Protein AF-A0A7V7DTH1-F1 (afdb_monomer_lite)

Sequence (366 aa):
MKKNPETETACLPLIEAEISRCLRLEDTGNFDIFFHLADDPASGEYSLRLPAEFKETALVIEMLLLLKPDRKVRANFLQMDCQQHGFFVPDLQSGPANQIPLIVLEPHWLINVTTLTNFDFCQRNYFLERYLLKRPNQPMMRGTFVHEVFDHIIQSTDDLPGLRRECAASLMDHALDLAFLGVSPSTLYDDAKHHLNGLFKGLKYQGVLDMNRIEEIYPERYIINPHIGLKGRIDLILKHKDGRKQAIELKTSKPWGKDAQPGHTLQVHAYHLLMMEKGEDRLAPPMVIYSGEAAKRISNGGRIPRAFWNHLFREAPFSKFDAIEMMNKRNLIVSADALMNLGFAKNPNKCRGCVGIEKGVHCSFL

Structure (mmCIF, N/CA/C/O backbone):
data_AF-A0A7V7DTH1-F1
#
_entry.id   AF-A0A7V7DTH1-F1
#
loop_
_atom_site.group_PDB
_atom_site.id
_atom_site.type_symbol
_atom_site.label_atom_id
_atom_site.label_alt_id
_atom_site.label_comp_id
_atom_site.label_asym_id
_atom_site.label_entity_id
_atom_site.label_seq_id
_atom_site.pdbx_PDB_ins_code
_atom_site.Cartn_x
_atom_site.Cartn_y
_atom_site.Cartn_z
_atom_site.occupancy
_atom_site.B_iso_or_equiv
_atom_site.auth_seq_id
_atom_site.auth_comp_id
_atom_site.auth_asym_id
_atom_site.auth_atom_id
_atom_site.pdbx_PDB_model_num
ATOM 1 N N . MET A 1 1 ? -12.358 -26.886 49.998 1.00 37.91 1 MET A N 1
ATOM 2 C CA . MET A 1 1 ? -11.603 -25.728 49.472 1.00 37.91 1 MET A CA 1
ATOM 3 C C . MET A 1 1 ? -12.276 -25.267 48.193 1.00 37.91 1 MET A C 1
ATOM 5 O O . MET A 1 1 ? -12.314 -26.028 47.235 1.00 37.91 1 MET A O 1
ATOM 9 N N . LYS A 1 2 ? -12.891 -24.080 48.221 1.00 32.09 2 LYS A N 1
ATOM 10 C CA . LYS A 1 2 ? -13.455 -23.423 47.036 1.00 32.09 2 LYS A CA 1
ATOM 11 C C . LYS A 1 2 ? -12.292 -23.066 46.102 1.00 32.09 2 LYS A C 1
ATOM 13 O O . LYS A 1 2 ? -11.360 -22.408 46.551 1.00 32.09 2 LYS A O 1
ATOM 18 N N . LYS A 1 3 ? -12.320 -23.531 44.852 1.00 33.06 3 LYS A N 1
ATOM 19 C CA . LYS A 1 3 ? -11.440 -23.013 43.796 1.00 33.06 3 LYS A CA 1
ATOM 20 C C . LYS A 1 3 ? -12.017 -21.668 43.349 1.00 33.06 3 LYS A C 1
ATOM 22 O O . LYS A 1 3 ? -13.159 -21.633 42.900 1.00 33.06 3 LYS A O 1
ATOM 27 N N . ASN A 1 4 ? -11.254 -20.591 43.521 1.00 31.09 4 ASN A N 1
ATOM 28 C CA . ASN A 1 4 ? -11.514 -19.316 42.853 1.00 31.09 4 ASN A CA 1
ATOM 29 C C . ASN A 1 4 ? -11.422 -19.526 41.332 1.00 31.09 4 ASN A C 1
ATOM 31 O O . ASN A 1 4 ? -10.453 -20.148 40.890 1.00 31.09 4 ASN A O 1
ATOM 35 N N . PRO A 1 5 ? -12.364 -19.007 40.529 1.00 38.41 5 PRO A N 1
ATOM 36 C CA . PRO A 1 5 ? -12.144 -18.790 39.114 1.00 38.41 5 PRO A CA 1
ATOM 37 C C . PRO A 1 5 ? -11.559 -17.383 38.952 1.00 38.41 5 PRO A C 1
ATOM 39 O O . PRO A 1 5 ? -12.284 -16.418 38.744 1.00 38.41 5 PRO A O 1
ATOM 42 N N . GLU A 1 6 ? -10.243 -17.251 39.091 1.00 36.72 6 GLU A N 1
ATOM 43 C CA . GLU A 1 6 ? -9.537 -16.130 38.466 1.00 36.72 6 GLU A CA 1
ATOM 44 C C . GLU A 1 6 ? -9.334 -16.519 37.002 1.00 36.72 6 GLU A C 1
ATOM 46 O O . GLU A 1 6 ? -8.342 -17.134 36.622 1.00 36.72 6 GLU A O 1
ATOM 51 N N . THR A 1 7 ? -10.347 -16.257 36.181 1.00 38.28 7 THR A N 1
ATOM 52 C CA . THR A 1 7 ? -10.166 -16.195 34.734 1.00 38.28 7 THR A CA 1
ATOM 53 C C . THR A 1 7 ? -9.440 -14.889 34.438 1.00 38.28 7 THR A C 1
ATOM 55 O O . THR A 1 7 ? -10.072 -13.849 34.270 1.00 38.28 7 THR A O 1
ATOM 58 N N . GLU A 1 8 ? -8.107 -14.929 34.434 1.00 39.28 8 GLU A N 1
ATOM 59 C CA . GLU A 1 8 ? -7.307 -13.950 33.699 1.00 39.28 8 GLU A CA 1
ATOM 60 C C . GLU A 1 8 ? -7.793 -13.970 32.249 1.00 39.28 8 GLU A C 1
ATOM 62 O O . GLU A 1 8 ? -7.622 -14.959 31.532 1.00 39.28 8 GLU A O 1
ATOM 67 N N . THR A 1 9 ? -8.464 -12.903 31.825 1.00 43.62 9 THR A N 1
ATOM 68 C CA . THR A 1 9 ? -8.835 -12.702 30.428 1.00 43.62 9 THR A CA 1
ATOM 69 C C . THR A 1 9 ? -7.537 -12.524 29.648 1.00 43.62 9 THR A C 1
ATOM 71 O O . THR A 1 9 ? -6.957 -11.440 29.633 1.00 43.62 9 THR A O 1
ATOM 74 N N . ALA A 1 10 ? -7.020 -13.608 29.067 1.00 49.72 10 ALA A N 1
ATOM 75 C CA . ALA A 1 10 ? -5.851 -13.544 28.204 1.00 49.72 10 ALA A CA 1
ATOM 76 C C . ALA A 1 10 ? -6.159 -12.581 27.052 1.00 49.72 10 ALA A C 1
ATOM 78 O O . ALA A 1 10 ? -7.128 -12.774 26.317 1.00 49.72 10 ALA A O 1
ATOM 79 N N . CYS A 1 11 ? -5.359 -11.525 26.931 1.00 56.53 11 CYS A N 1
ATOM 80 C CA . CYS A 1 11 ? -5.571 -10.504 25.921 1.00 56.53 11 CYS A CA 1
ATOM 81 C C . CYS A 1 11 ? -5.406 -11.112 24.528 1.00 56.53 11 CYS A C 1
ATOM 83 O O . CYS A 1 11 ? -4.325 -11.591 24.176 1.00 56.53 11 CYS A O 1
ATOM 85 N N . LEU A 1 12 ? -6.488 -11.137 23.749 1.00 62.81 12 LEU A N 1
ATOM 86 C CA . LEU A 1 12 ? -6.435 -11.639 22.385 1.00 62.81 12 LEU A CA 1
ATOM 87 C C . LEU A 1 12 ? -5.704 -10.617 21.500 1.00 62.81 12 LEU A C 1
ATOM 89 O O . LEU A 1 12 ? -5.975 -9.420 21.600 1.00 62.81 12 LEU A O 1
ATOM 93 N N . PRO A 1 13 ? -4.818 -11.062 20.590 1.00 80.12 13 PRO A N 1
ATOM 94 C CA . PRO A 1 13 ? -4.127 -10.164 19.660 1.00 80.12 13 PRO A CA 1
ATOM 95 C C . PRO A 1 13 ? -5.088 -9.476 18.677 1.00 80.12 13 PRO A C 1
ATOM 97 O O . PRO A 1 13 ? -4.719 -8.486 18.049 1.00 80.12 13 PRO A O 1
ATOM 100 N N . LEU A 1 14 ? -6.308 -9.997 18.552 1.00 89.94 14 LEU A N 1
ATOM 101 C CA . LEU A 1 14 ? -7.397 -9.478 17.744 1.00 89.94 14 LEU A CA 1
ATOM 102 C C . LEU A 1 14 ? -8.683 -9.529 18.567 1.00 89.94 14 LEU A C 1
ATOM 104 O O . LEU A 1 14 ? -9.016 -10.568 19.134 1.00 89.94 14 LEU A O 1
ATOM 108 N N . ILE A 1 15 ? -9.415 -8.424 18.572 1.00 91.19 15 ILE A N 1
ATOM 109 C CA . ILE A 1 15 ? -10.700 -8.289 19.244 1.00 91.19 15 ILE A CA 1
ATOM 110 C C . ILE A 1 15 ? -11.705 -7.784 18.224 1.00 91.19 15 ILE A C 1
ATOM 112 O O . ILE A 1 15 ? -11.536 -6.700 17.663 1.00 91.19 15 ILE A O 1
ATOM 116 N N . GLU A 1 16 ? -12.754 -8.563 17.999 1.00 94.06 16 GLU A N 1
ATOM 117 C CA . GLU A 1 16 ? -13.869 -8.166 17.148 1.00 94.06 16 GLU A CA 1
ATOM 118 C C . GLU A 1 16 ? -14.963 -7.530 18.004 1.00 94.06 16 GLU A C 1
ATOM 120 O O . GLU A 1 16 ? -15.344 -8.045 19.059 1.00 94.06 16 GLU A O 1
ATOM 125 N N . ALA A 1 17 ? -15.460 -6.380 17.563 1.00 94.75 17 ALA A N 1
ATOM 126 C CA . ALA A 1 17 ? -16.376 -5.573 18.347 1.00 94.75 17 ALA A CA 1
ATOM 127 C C . ALA A 1 17 ? -17.385 -4.816 17.483 1.00 94.75 17 ALA A C 1
ATOM 129 O O . ALA A 1 17 ? -17.186 -4.579 16.290 1.00 94.75 17 ALA A O 1
ATOM 130 N N . GLU A 1 18 ? -18.464 -4.388 18.125 1.00 95.31 18 GLU A N 1
ATOM 131 C CA . GLU A 1 18 ? -19.455 -3.472 17.580 1.00 95.31 18 GLU A CA 1
ATOM 132 C C . GLU A 1 18 ? -19.413 -2.163 18.366 1.00 95.31 18 GLU A C 1
ATOM 134 O O . GLU A 1 18 ? -19.657 -2.143 19.572 1.00 95.31 18 GLU A O 1
ATOM 139 N N . ILE A 1 19 ? -19.085 -1.067 17.684 1.00 95.44 19 ILE A N 1
ATOM 140 C CA . ILE A 1 19 ? -18.992 0.254 18.300 1.00 95.44 19 ILE A CA 1
ATOM 141 C C . ILE A 1 19 ? -20.402 0.814 18.488 1.00 95.44 19 ILE A C 1
ATOM 143 O O . ILE A 1 19 ? -21.155 0.950 17.523 1.00 95.44 19 ILE A O 1
ATOM 147 N N . SER A 1 20 ? -20.734 1.166 19.728 1.00 93.38 20 SER A N 1
ATOM 148 C CA . SER A 1 20 ? -22.028 1.724 20.122 1.00 93.38 20 SER A CA 1
ATOM 149 C C . SER A 1 20 ? -22.010 3.252 20.126 1.00 93.38 20 SER A C 1
ATOM 151 O O . SER A 1 20 ? -22.976 3.886 19.700 1.00 93.38 20 SER A O 1
ATOM 153 N N . ARG A 1 21 ? -20.928 3.868 20.628 1.00 94.12 21 ARG A N 1
ATOM 154 C CA . ARG A 1 21 ? -20.823 5.324 20.827 1.00 94.12 21 ARG A CA 1
ATOM 155 C C . ARG A 1 21 ? -19.393 5.823 20.641 1.00 94.12 21 ARG A C 1
ATOM 157 O O . ARG A 1 21 ? -18.426 5.100 20.857 1.00 94.12 21 ARG A O 1
ATOM 164 N N . CYS A 1 22 ? -19.264 7.096 20.281 1.00 95.38 22 CYS A N 1
ATOM 165 C CA . CYS A 1 22 ? -17.995 7.815 20.212 1.00 95.38 22 CYS A CA 1
ATOM 166 C C . CYS A 1 22 ? -18.208 9.224 20.763 1.00 95.38 22 CYS A C 1
ATOM 168 O O . CYS A 1 22 ? -19.058 9.956 20.259 1.00 95.38 22 CYS A O 1
ATOM 170 N N . LEU A 1 23 ? -17.472 9.582 21.813 1.00 93.94 23 LEU A N 1
ATOM 171 C CA . LEU A 1 23 ? -17.589 10.860 22.508 1.00 93.94 23 LEU A CA 1
ATOM 172 C C . LEU A 1 23 ? -16.299 11.658 22.355 1.00 93.94 23 LEU A C 1
ATOM 174 O O . LEU A 1 23 ? -15.210 11.159 22.634 1.00 93.94 23 LEU A O 1
ATOM 178 N N . ARG A 1 24 ? -16.428 12.917 21.940 1.00 92.38 24 ARG A N 1
ATOM 179 C CA . ARG A 1 24 ? -15.317 13.866 21.890 1.00 92.38 24 ARG A CA 1
ATOM 180 C C . ARG A 1 24 ? -15.123 14.515 23.258 1.00 92.38 24 ARG A C 1
ATOM 182 O O . ARG A 1 24 ? -16.080 15.013 23.841 1.00 92.38 24 ARG A O 1
ATOM 189 N N . LEU A 1 25 ? -13.885 14.553 23.741 1.00 87.69 25 LEU A N 1
ATOM 190 C CA . LEU A 1 25 ? -13.531 15.205 25.001 1.00 87.69 25 LEU A CA 1
ATOM 191 C C . LEU A 1 25 ? -13.172 16.676 24.743 1.00 87.69 25 LEU A C 1
ATOM 193 O O . LEU A 1 25 ? -12.181 16.962 24.064 1.00 87.69 25 LEU A O 1
ATOM 197 N N . GLU A 1 26 ? -13.979 17.596 25.279 1.00 77.81 26 GLU A N 1
ATOM 198 C CA . GLU A 1 26 ? -13.917 19.041 24.989 1.00 77.81 26 GLU A CA 1
ATOM 199 C C . GLU A 1 26 ? -12.539 19.666 25.281 1.00 77.81 26 GLU A C 1
ATOM 201 O O . GLU A 1 26 ? -12.073 20.502 24.508 1.00 77.81 26 GLU A O 1
ATOM 206 N N . ASP A 1 27 ? -11.840 19.187 26.314 1.00 74.00 27 ASP A N 1
ATOM 207 C CA . ASP A 1 27 ? -10.607 19.817 26.813 1.00 74.00 27 ASP A CA 1
ATOM 208 C C . ASP A 1 27 ? -9.312 19.317 26.155 1.00 74.00 27 ASP A C 1
ATOM 210 O O . ASP A 1 27 ? -8.267 19.957 26.258 1.00 74.00 27 ASP A O 1
ATOM 214 N N . THR A 1 28 ? -9.344 18.153 25.500 1.00 73.75 28 THR A N 1
ATOM 215 C CA . THR A 1 28 ? -8.120 17.478 25.016 1.00 73.75 28 THR A CA 1
ATOM 216 C C . THR A 1 28 ? -8.130 17.191 23.522 1.00 73.75 28 THR A C 1
ATOM 218 O O . THR A 1 28 ? -7.082 16.907 22.947 1.00 73.75 28 THR A O 1
ATOM 221 N N . GLY A 1 29 ? -9.299 17.244 22.874 1.00 73.50 29 GLY A N 1
ATOM 222 C CA . GLY A 1 29 ? -9.453 16.802 21.487 1.00 73.50 29 GLY A CA 1
ATOM 223 C C . GLY A 1 29 ? -9.302 15.287 21.298 1.00 73.50 29 GLY A C 1
ATOM 224 O O . GLY A 1 29 ? -9.302 14.829 20.154 1.00 73.50 29 GLY A O 1
ATOM 225 N N . ASN A 1 30 ? -9.189 14.529 22.394 1.00 86.81 30 ASN A N 1
ATOM 226 C CA . ASN A 1 30 ? -9.215 13.071 22.399 1.00 86.81 30 ASN A CA 1
ATOM 227 C C . ASN A 1 30 ? -10.653 12.557 22.280 1.00 86.81 30 ASN A C 1
ATOM 229 O O . ASN A 1 30 ? -11.624 13.303 22.447 1.00 86.81 30 ASN A O 1
ATOM 233 N N . PHE A 1 31 ? -10.777 11.261 22.012 1.00 93.88 31 PHE A N 1
ATOM 234 C CA . PHE A 1 31 ? -12.061 10.591 21.861 1.00 93.88 31 PHE A CA 1
ATOM 235 C C . PHE A 1 31 ? -12.123 9.370 22.767 1.00 93.88 31 PHE A C 1
ATOM 237 O O . PHE A 1 31 ? -11.155 8.618 22.852 1.00 93.88 31 PHE A O 1
ATOM 244 N N . ASP A 1 32 ? -13.274 9.156 23.392 1.00 94.44 32 ASP A N 1
ATOM 245 C CA . ASP A 1 32 ? -13.598 7.904 24.065 1.00 94.44 32 ASP A CA 1
ATOM 246 C C . ASP A 1 32 ? -14.598 7.146 23.183 1.00 94.44 32 ASP A C 1
ATOM 248 O O . ASP A 1 32 ? -15.672 7.661 22.851 1.00 94.44 32 ASP A O 1
ATOM 252 N N . ILE A 1 33 ? -14.236 5.933 22.767 1.00 95.31 33 ILE A N 1
ATOM 253 C CA . ILE A 1 33 ? -15.137 5.038 22.036 1.00 95.31 33 ILE A CA 1
ATOM 254 C C . ILE A 1 33 ? -15.689 3.978 22.977 1.00 95.31 33 ILE A C 1
ATOM 256 O O . ILE A 1 33 ? -14.983 3.503 23.866 1.00 95.31 33 ILE A O 1
ATOM 260 N N . PHE A 1 34 ? -16.942 3.601 22.755 1.00 94.19 34 PHE A N 1
ATOM 261 C CA . PHE A 1 34 ? -17.648 2.582 23.516 1.00 94.19 34 PHE A CA 1
ATOM 262 C C . PHE A 1 34 ? -18.088 1.467 22.577 1.00 94.19 34 PHE A C 1
ATOM 264 O O . PHE A 1 34 ? -18.505 1.739 21.447 1.00 94.19 34 PHE A O 1
ATOM 271 N N . PHE A 1 35 ? -17.954 0.218 23.010 1.00 93.88 35 PHE A N 1
ATOM 272 C CA . PHE A 1 35 ? -18.217 -0.935 22.156 1.00 93.88 35 PHE A CA 1
ATOM 273 C C . PHE A 1 35 ? -18.602 -2.183 22.946 1.00 93.88 35 PHE A C 1
ATOM 275 O O . PHE A 1 35 ? -18.305 -2.313 24.131 1.00 93.88 35 PHE A O 1
ATOM 282 N N . HIS A 1 36 ? -19.224 -3.127 22.249 1.00 92.38 36 HIS A N 1
ATOM 283 C CA . HIS A 1 36 ? -19.521 -4.468 22.741 1.00 92.38 36 HIS A CA 1
ATOM 284 C C . HIS A 1 36 ? -18.651 -5.488 22.014 1.00 92.38 36 HIS A C 1
ATOM 286 O O . HIS A 1 36 ? -18.423 -5.358 20.809 1.00 92.38 36 HIS A O 1
ATOM 292 N N . LEU A 1 37 ? -18.174 -6.508 22.726 1.00 91.31 37 LEU A N 1
ATOM 293 C CA . LEU A 1 37 ? -17.442 -7.614 22.110 1.00 91.31 37 LEU A CA 1
ATOM 294 C C . LEU A 1 37 ? -18.396 -8.444 21.245 1.00 91.31 37 LEU A C 1
ATOM 296 O O . LEU A 1 37 ? -19.507 -8.756 21.673 1.00 91.31 37 LEU A O 1
ATOM 300 N N . ALA A 1 38 ? -17.966 -8.803 20.035 1.00 87.06 38 ALA A N 1
ATOM 301 C CA . ALA A 1 38 ? -18.797 -9.562 19.101 1.00 87.06 38 ALA A CA 1
ATOM 302 C C . ALA A 1 38 ? -19.113 -10.975 19.625 1.00 87.06 38 ALA A C 1
ATOM 304 O O . ALA A 1 38 ? -20.244 -11.443 19.483 1.00 87.06 38 ALA A O 1
ATOM 305 N N . ASP A 1 39 ? -18.135 -11.611 20.276 1.00 82.94 39 ASP A N 1
ATOM 306 C CA . ASP A 1 39 ? -18.237 -12.985 20.784 1.00 82.94 39 ASP A CA 1
ATOM 307 C C . ASP A 1 39 ? -18.860 -13.084 22.186 1.00 82.94 39 ASP A C 1
ATOM 309 O O . ASP A 1 39 ? -19.252 -14.171 22.612 1.00 82.94 39 ASP A O 1
ATOM 313 N N . ASP A 1 40 ? -18.986 -11.963 22.902 1.00 79.69 40 ASP A N 1
ATOM 314 C CA . ASP A 1 40 ? -19.638 -11.912 24.214 1.00 79.69 40 ASP A CA 1
ATOM 315 C C . ASP A 1 40 ? -20.436 -10.609 24.400 1.00 79.69 40 ASP A C 1
ATOM 317 O O . ASP A 1 40 ? -20.009 -9.703 25.116 1.00 79.69 40 ASP A O 1
ATOM 321 N N . PRO A 1 41 ? -21.631 -10.487 23.798 1.00 65.69 41 PRO A N 1
ATOM 322 C CA . PRO A 1 41 ? -22.473 -9.301 23.962 1.00 65.69 41 PRO A CA 1
ATOM 323 C C . PRO A 1 41 ? -22.997 -9.116 25.397 1.00 65.69 41 PRO A C 1
ATOM 325 O O . PRO A 1 41 ? -23.477 -8.037 25.744 1.00 65.69 41 PRO A O 1
ATOM 328 N N . ALA A 1 42 ? -22.950 -10.166 26.228 1.00 70.56 42 ALA A N 1
ATOM 329 C CA . ALA A 1 42 ? -23.438 -10.143 27.606 1.00 70.56 42 ALA A CA 1
ATOM 330 C C . ALA A 1 42 ? -22.420 -9.537 28.585 1.00 70.56 42 ALA A C 1
ATOM 332 O O . ALA A 1 42 ? -22.807 -9.117 29.677 1.00 70.56 42 ALA A O 1
ATOM 333 N N . SER A 1 43 ? -21.151 -9.439 28.178 1.00 76.12 43 SER A N 1
ATOM 334 C CA . SER A 1 43 ? -20.051 -8.846 28.952 1.00 76.12 43 SER A CA 1
ATOM 335 C C . SER A 1 43 ? -20.200 -7.347 29.256 1.00 76.12 43 SER A C 1
ATOM 337 O O . SER A 1 43 ? -19.444 -6.797 30.056 1.00 76.12 43 SER A O 1
ATOM 339 N N . GLY A 1 44 ? -21.211 -6.691 28.682 1.00 84.25 44 GLY A N 1
ATOM 340 C CA . GLY A 1 44 ? -21.481 -5.273 28.878 1.00 84.25 44 GLY A CA 1
ATOM 341 C C . GLY A 1 44 ? -20.805 -4.402 27.824 1.00 84.25 44 GLY A C 1
ATOM 342 O O . GLY A 1 44 ? -20.444 -4.859 26.740 1.00 84.25 44 GLY A O 1
ATOM 343 N N . GLU A 1 45 ? -20.729 -3.105 28.106 1.00 90.62 45 GLU A N 1
ATOM 344 C CA . GLU A 1 45 ? -20.102 -2.119 27.226 1.00 90.62 45 GLU A CA 1
ATOM 345 C C . GLU A 1 45 ? -18.698 -1.799 27.743 1.00 90.62 45 GLU A C 1
ATOM 347 O O . GLU A 1 45 ? -18.509 -1.502 28.924 1.00 90.62 45 GLU A O 1
ATOM 352 N N . TYR A 1 46 ? -17.719 -1.836 26.848 1.00 91.56 46 TYR A N 1
ATOM 353 C CA . TYR A 1 46 ? -16.342 -1.448 27.116 1.00 91.56 46 TYR A CA 1
ATOM 354 C C . TYR A 1 46 ? -16.070 -0.042 26.609 1.00 91.56 46 TYR A C 1
ATOM 356 O O . TYR A 1 46 ? -16.786 0.471 25.751 1.00 91.56 46 TYR A O 1
ATOM 364 N N . SER A 1 47 ? -14.995 0.565 27.113 1.00 91.94 47 SER A N 1
ATOM 365 C CA . SER A 1 47 ? -14.492 1.840 26.609 1.00 91.94 47 SER A CA 1
ATOM 366 C C . SER A 1 47 ? -13.011 1.754 26.250 1.00 91.94 47 SER A C 1
ATOM 368 O O . SER A 1 47 ? -12.256 0.997 26.864 1.00 91.94 47 SER A O 1
ATOM 370 N N . LEU A 1 48 ? -12.616 2.532 25.243 1.00 92.94 48 LEU A N 1
ATOM 371 C CA . LEU A 1 48 ? -11.233 2.733 24.826 1.00 92.94 48 LEU A CA 1
ATOM 372 C C . LEU A 1 48 ? -11.004 4.226 24.588 1.00 92.94 48 LEU A C 1
ATOM 374 O O . LEU A 1 48 ? -11.693 4.853 23.779 1.00 92.94 48 LEU A O 1
ATOM 378 N N . ARG A 1 49 ? -10.002 4.783 25.270 1.00 92.62 49 ARG A N 1
ATOM 379 C CA . ARG A 1 49 ? -9.537 6.147 25.020 1.00 92.62 49 ARG A CA 1
ATOM 380 C C . ARG A 1 49 ? -8.571 6.160 23.847 1.00 92.62 49 ARG A C 1
ATOM 382 O O . ARG A 1 49 ? -7.547 5.480 23.874 1.00 92.62 49 ARG A O 1
ATOM 389 N N . LEU A 1 50 ? -8.885 6.963 22.839 1.00 93.12 50 LEU A N 1
ATOM 390 C CA . LEU A 1 50 ? -8.085 7.102 21.633 1.00 93.12 50 LEU A CA 1
ATOM 391 C C . LEU A 1 50 ? -7.094 8.262 21.771 1.00 93.12 50 LEU A C 1
ATOM 393 O O . LEU A 1 50 ? -7.522 9.397 22.015 1.00 93.12 50 LEU A O 1
ATOM 397 N N . PRO A 1 51 ? -5.786 8.009 21.588 1.00 91.12 51 PRO A N 1
ATOM 398 C CA . PRO A 1 51 ? -4.803 9.073 21.520 1.00 91.12 51 PRO A CA 1
ATOM 399 C C . PRO A 1 51 ? -4.914 9.825 20.182 1.00 91.12 51 PRO A C 1
ATOM 401 O O . PRO A 1 51 ? -5.612 9.398 19.253 1.00 91.12 51 PRO A O 1
ATOM 404 N N . ALA A 1 52 ? -4.245 10.976 20.088 1.00 90.38 52 ALA A N 1
ATOM 405 C CA . ALA A 1 52 ? -4.403 11.929 18.986 1.00 90.38 52 ALA A CA 1
ATOM 406 C C . ALA A 1 52 ? -4.086 11.330 17.603 1.00 90.38 52 ALA A C 1
ATOM 408 O O . ALA A 1 52 ? -4.658 11.748 16.595 1.00 90.38 52 ALA A O 1
ATOM 409 N N . GLU A 1 53 ? -3.224 10.318 17.548 1.00 92.94 53 GLU A N 1
ATOM 410 C CA . GLU A 1 53 ? -2.852 9.582 16.342 1.00 92.94 53 GLU A CA 1
ATOM 411 C C . GLU A 1 53 ? -4.052 8.876 15.692 1.00 92.94 53 GLU A C 1
ATOM 413 O O . GLU A 1 53 ? -4.075 8.713 14.476 1.00 92.94 53 GLU A O 1
ATOM 418 N N . PHE A 1 54 ? -5.087 8.513 16.460 1.00 94.75 54 PHE A N 1
ATOM 419 C CA . PHE A 1 54 ? -6.310 7.862 15.962 1.00 94.75 54 PHE A CA 1
ATOM 420 C C . PHE A 1 54 ? -7.451 8.845 15.678 1.00 94.75 54 PHE A C 1
ATOM 422 O O . PHE A 1 54 ? -8.575 8.426 15.392 1.00 94.75 54 PHE A O 1
ATOM 429 N N . LYS A 1 55 ? -7.187 10.157 15.733 1.00 92.88 55 LYS A N 1
ATOM 430 C CA . LYS A 1 55 ? -8.202 11.207 15.569 1.00 92.88 55 LYS A CA 1
ATOM 431 C C . LYS A 1 55 ? -9.058 11.033 14.315 1.00 92.88 55 LYS A C 1
ATOM 433 O O . LYS A 1 55 ? -10.274 11.158 14.395 1.00 92.88 55 LYS A O 1
ATOM 438 N N . GLU A 1 56 ? -8.453 10.740 13.167 1.00 93.06 56 GLU A N 1
ATOM 439 C CA . GLU A 1 56 ? -9.202 10.568 11.913 1.00 93.06 56 GLU A CA 1
ATOM 440 C C . GLU A 1 56 ? -10.128 9.345 11.964 1.00 93.06 56 GLU A C 1
ATOM 442 O O . GLU A 1 56 ? -11.282 9.427 11.547 1.00 93.06 56 GLU A O 1
ATOM 447 N N . THR A 1 57 ? -9.674 8.231 12.549 1.00 96.44 57 THR A N 1
ATOM 448 C CA . THR A 1 57 ? -10.539 7.067 12.795 1.00 96.44 57 THR A CA 1
ATOM 449 C C . THR A 1 57 ? -11.690 7.418 13.741 1.00 96.44 57 THR A C 1
ATOM 451 O O . THR A 1 57 ? -12.830 7.050 13.468 1.00 96.44 57 THR A O 1
ATOM 454 N N . ALA A 1 58 ? -11.434 8.176 14.808 1.00 95.81 58 ALA A N 1
ATOM 455 C CA . ALA A 1 58 ? -12.476 8.600 15.741 1.00 95.81 58 ALA A CA 1
ATOM 456 C C . ALA A 1 58 ? -13.536 9.495 15.073 1.00 95.81 58 ALA A C 1
ATOM 458 O O . ALA A 1 58 ? -14.734 9.276 15.241 1.00 95.81 58 ALA A O 1
ATOM 459 N N . LEU A 1 59 ? -13.102 10.452 14.244 1.00 93.38 59 LEU A N 1
ATOM 460 C CA . LEU A 1 59 ? -13.991 11.305 13.449 1.00 93.38 59 LEU A CA 1
ATOM 461 C C . LEU A 1 59 ? -14.849 10.492 12.475 1.00 93.38 59 LEU A C 1
ATOM 463 O O . LEU A 1 59 ? -16.029 10.790 12.289 1.00 93.38 59 LEU A O 1
ATOM 467 N N . VAL A 1 60 ? -14.272 9.456 11.864 1.00 94.31 60 VAL A N 1
ATOM 468 C CA . VAL A 1 60 ? -15.016 8.528 11.011 1.00 94.31 60 VAL A CA 1
ATOM 469 C C . VAL A 1 60 ? -16.094 7.789 11.806 1.00 94.31 60 VAL A C 1
ATOM 471 O O . VAL A 1 60 ? -17.230 7.712 11.341 1.00 94.31 60 VAL A O 1
ATOM 474 N N . ILE A 1 61 ? -15.764 7.262 12.987 1.00 95.94 61 ILE A N 1
ATOM 475 C CA . ILE A 1 61 ? -16.721 6.552 13.847 1.00 95.94 61 ILE A CA 1
ATOM 476 C C . ILE A 1 61 ? -17.874 7.484 14.238 1.00 95.94 61 ILE A C 1
ATOM 478 O O . ILE A 1 61 ? -19.035 7.136 14.030 1.00 95.94 61 ILE A O 1
ATOM 482 N N . GLU A 1 62 ? -17.558 8.677 14.754 1.00 93.62 62 GLU A N 1
ATOM 483 C CA . GLU A 1 62 ? -18.537 9.710 15.125 1.00 93.62 62 GLU A CA 1
ATOM 484 C C . GLU A 1 62 ? -19.484 10.013 13.952 1.00 93.62 62 GLU A C 1
ATOM 486 O O . GLU A 1 62 ? -20.706 9.994 14.106 1.00 93.62 62 GLU A O 1
ATOM 491 N N . MET A 1 63 ? -18.931 10.216 12.753 1.00 92.00 63 MET A N 1
ATOM 492 C CA . MET A 1 63 ? -19.704 10.503 11.546 1.00 92.00 63 MET A CA 1
ATOM 493 C C . MET A 1 63 ? -20.600 9.330 11.117 1.00 92.00 63 MET A C 1
ATOM 495 O O . MET A 1 63 ? -21.748 9.555 10.730 1.00 92.00 63 MET A O 1
ATOM 499 N N . LEU A 1 64 ? -20.100 8.092 11.173 1.00 93.44 64 LEU A N 1
ATOM 500 C CA . LEU A 1 64 ? -20.869 6.895 10.821 1.00 93.44 64 LEU A CA 1
ATOM 501 C C . LEU A 1 64 ? -22.059 6.697 11.761 1.00 93.44 64 LEU A C 1
ATOM 503 O O . LEU A 1 64 ? -23.174 6.507 11.279 1.00 93.44 64 LEU A O 1
ATOM 507 N N . LEU A 1 65 ? -21.837 6.797 13.072 1.00 93.62 65 LEU A N 1
ATOM 508 C CA . LEU A 1 65 ? -22.890 6.639 14.077 1.00 93.62 65 LEU A CA 1
ATOM 509 C C . LEU A 1 65 ? -23.938 7.756 13.986 1.00 93.62 65 LEU A C 1
ATOM 511 O O . LEU A 1 65 ? -25.130 7.494 14.113 1.00 93.62 65 LEU A O 1
ATOM 515 N N . LEU A 1 66 ? -23.514 8.995 13.711 1.00 91.06 66 LEU A N 1
ATOM 516 C CA . LEU A 1 66 ? -24.425 10.134 13.595 1.00 91.06 66 LEU A CA 1
ATOM 517 C C . LEU A 1 66 ? -25.300 10.068 12.334 1.00 91.06 66 LEU A C 1
ATOM 519 O O . LEU A 1 66 ? -26.493 10.357 12.389 1.00 91.06 66 LEU A O 1
ATOM 523 N N . LEU A 1 67 ? -24.711 9.732 11.182 1.00 89.44 67 LEU A N 1
ATOM 524 C CA . LEU A 1 67 ? -25.403 9.779 9.887 1.00 89.44 67 LEU A CA 1
ATOM 525 C C . LEU A 1 67 ? -26.092 8.459 9.514 1.00 89.44 67 LEU A C 1
ATOM 527 O O . LEU A 1 67 ? -26.912 8.438 8.591 1.00 89.44 67 LEU A O 1
ATOM 531 N N . LYS A 1 68 ? -25.757 7.357 10.193 1.00 87.50 68 LYS A N 1
ATOM 532 C CA . LYS A 1 68 ? -26.351 6.025 10.006 1.00 87.50 68 LYS A CA 1
ATOM 533 C C . LYS A 1 68 ? -26.614 5.357 11.370 1.00 87.50 68 LYS A C 1
ATOM 535 O O . LYS A 1 68 ? -26.024 4.314 11.637 1.00 87.50 68 LYS A O 1
ATOM 540 N N . PRO A 1 69 ? -27.514 5.902 12.211 1.00 84.31 69 PRO A N 1
ATOM 541 C CA . PRO A 1 69 ? -27.741 5.402 13.573 1.00 84.31 69 PRO A CA 1
ATOM 542 C C . PRO A 1 69 ? -28.244 3.951 13.624 1.00 84.31 69 PRO A C 1
ATOM 544 O O . PRO A 1 69 ? -27.959 3.236 14.578 1.00 84.31 69 PRO A O 1
ATOM 547 N N . ASP A 1 70 ? -28.932 3.485 12.578 1.00 86.00 70 ASP A N 1
ATOM 548 C CA . ASP A 1 70 ? -29.404 2.096 12.479 1.00 86.00 70 ASP A CA 1
ATOM 549 C C . ASP A 1 70 ? -28.305 1.111 12.035 1.00 86.00 70 ASP A C 1
ATOM 551 O O . ASP A 1 70 ? -28.522 -0.103 11.990 1.00 86.00 70 ASP A O 1
ATOM 555 N N . ARG A 1 71 ? -27.121 1.610 11.651 1.00 83.94 71 ARG A N 1
ATOM 556 C CA . ARG A 1 71 ? -26.011 0.782 11.177 1.00 83.94 71 ARG A CA 1
ATOM 557 C C . ARG A 1 71 ? -25.065 0.458 12.327 1.00 83.94 71 ARG A C 1
ATOM 559 O O . ARG A 1 71 ? -24.429 1.331 12.903 1.00 83.94 71 ARG A O 1
ATOM 566 N N . LYS A 1 72 ? -24.882 -0.838 12.552 1.00 89.06 72 LYS A N 1
ATOM 567 C CA . LYS A 1 72 ? -23.847 -1.386 13.430 1.00 89.06 72 LYS A CA 1
ATOM 568 C C . LYS A 1 72 ? -22.467 -1.153 12.811 1.00 89.06 72 LYS A C 1
ATOM 570 O O . LYS A 1 72 ? -22.217 -1.611 11.695 1.00 89.06 72 LYS A O 1
ATOM 575 N N . VAL A 1 73 ? -21.582 -0.447 13.514 1.00 94.88 73 VAL A N 1
ATOM 576 C CA . VAL A 1 73 ? -20.197 -0.222 13.073 1.00 94.88 73 VAL A CA 1
ATOM 577 C C . VAL A 1 73 ? -19.326 -1.322 13.659 1.00 94.88 73 VAL A C 1
ATOM 579 O O . VAL A 1 73 ? -18.981 -1.288 14.838 1.00 94.88 73 VAL A O 1
ATOM 582 N N . ARG A 1 74 ? -18.969 -2.315 12.842 1.00 95.88 74 ARG A N 1
ATOM 583 C CA . ARG A 1 74 ? -18.045 -3.370 13.275 1.00 95.88 74 ARG A CA 1
ATOM 584 C C . ARG A 1 74 ? -16.615 -2.858 13.255 1.00 95.88 74 ARG A C 1
ATOM 586 O O . ARG A 1 74 ? -16.252 -2.090 12.365 1.00 95.88 74 ARG A O 1
ATOM 593 N N . ALA A 1 75 ? -15.797 -3.312 14.188 1.00 97.19 75 ALA A N 1
ATOM 594 C CA . ALA A 1 75 ? -14.390 -2.973 14.248 1.00 97.19 75 ALA A CA 1
ATOM 595 C C . ALA A 1 75 ? -13.557 -4.169 14.697 1.00 97.19 75 ALA A C 1
ATOM 597 O O . ALA A 1 75 ? -13.976 -4.935 15.560 1.00 97.19 75 ALA A O 1
ATOM 598 N N . ASN A 1 76 ? -12.359 -4.267 14.133 1.00 96.94 76 ASN A N 1
ATOM 599 C CA . ASN A 1 76 ? -11.293 -5.076 14.693 1.00 96.94 76 ASN A CA 1
ATOM 600 C C . ASN A 1 76 ? -10.328 -4.158 15.437 1.00 96.94 76 ASN A C 1
ATOM 602 O O . ASN A 1 76 ? -9.817 -3.191 14.863 1.00 96.94 76 ASN A O 1
ATOM 606 N N . PHE A 1 77 ? -10.070 -4.481 16.698 1.00 95.31 77 PHE A N 1
ATOM 607 C CA . PHE A 1 77 ? -8.998 -3.905 17.493 1.00 95.31 77 PHE A CA 1
ATOM 608 C C . PHE A 1 77 ? -7.853 -4.910 17.537 1.00 95.31 77 PHE A C 1
ATOM 610 O O . PHE A 1 77 ? -8.015 -6.018 18.046 1.00 95.31 77 PHE A O 1
ATOM 617 N N . LEU A 1 78 ? -6.710 -4.550 16.964 1.00 93.88 78 LEU A N 1
ATOM 618 C CA . LEU A 1 78 ? -5.533 -5.409 16.951 1.00 93.88 78 LEU A CA 1
ATOM 619 C C . LEU A 1 78 ? -4.532 -4.892 17.972 1.00 93.88 78 LEU A C 1
ATOM 621 O O . LEU A 1 78 ? -4.286 -3.689 18.030 1.00 93.88 78 LEU A O 1
ATOM 625 N N . GLN A 1 79 ? -3.943 -5.819 18.725 1.00 89.81 79 GLN A N 1
ATOM 626 C CA . GLN A 1 79 ? -2.788 -5.581 19.592 1.00 89.81 79 GLN A CA 1
ATOM 627 C C . GLN A 1 79 ? -3.012 -4.451 20.615 1.00 89.81 79 GLN A C 1
ATOM 629 O O . GLN A 1 79 ? -2.100 -3.682 20.919 1.00 89.81 79 GLN A O 1
ATOM 634 N N . MET A 1 80 ? -4.242 -4.362 21.128 1.00 89.31 80 MET A N 1
ATOM 635 C CA . MET A 1 80 ? -4.605 -3.490 22.244 1.00 89.31 80 MET A CA 1
ATOM 636 C C . MET A 1 80 ? -4.248 -4.156 23.568 1.00 89.31 80 MET A C 1
ATOM 638 O O . MET A 1 80 ? -4.369 -5.374 23.705 1.00 89.31 80 MET A O 1
ATOM 642 N N . ASP A 1 81 ? -3.882 -3.347 24.557 1.00 85.44 81 ASP A N 1
ATOM 643 C CA . ASP A 1 81 ? -3.747 -3.826 25.925 1.00 85.44 81 ASP A CA 1
ATOM 644 C C . ASP A 1 81 ? -5.135 -3.918 26.562 1.00 85.44 81 ASP A C 1
ATOM 646 O O . ASP A 1 81 ? -6.004 -3.067 26.350 1.00 85.44 81 ASP A O 1
ATOM 650 N N . CYS A 1 82 ? -5.346 -4.941 27.380 1.00 79.06 82 CYS A N 1
ATOM 651 C CA . CYS A 1 82 ? -6.556 -5.100 28.169 1.00 79.06 82 CYS A CA 1
ATOM 652 C C . CYS A 1 82 ? -6.197 -5.320 29.631 1.00 79.06 82 CYS A C 1
ATOM 654 O O . CYS A 1 82 ? -5.277 -6.058 29.982 1.00 79.06 82 CYS A O 1
ATOM 656 N N . GLN A 1 83 ? -6.950 -4.654 30.492 1.00 74.81 83 GLN A N 1
ATOM 657 C CA . GLN A 1 83 ? -6.955 -4.877 31.930 1.00 74.81 83 GLN A CA 1
ATOM 658 C C . GLN A 1 83 ? -8.371 -5.287 32.338 1.00 74.81 83 GLN A C 1
ATOM 660 O O . GLN A 1 83 ? -9.301 -5.147 31.546 1.00 74.81 83 GLN A O 1
ATOM 665 N N . GLN A 1 84 ? -8.556 -5.765 33.575 1.00 63.41 84 GLN A N 1
ATOM 666 C CA . GLN A 1 84 ? -9.815 -6.371 34.050 1.00 63.41 84 GLN A CA 1
ATOM 667 C C . GLN A 1 84 ? -11.104 -5.587 33.711 1.00 63.41 84 GLN A C 1
ATOM 669 O O . GLN A 1 84 ? -12.164 -6.198 33.660 1.00 63.41 84 GLN A O 1
ATOM 674 N N . HIS A 1 85 ? -11.037 -4.267 33.484 1.00 61.94 85 HIS A N 1
ATOM 675 C CA . HIS A 1 85 ? -12.206 -3.421 33.205 1.00 61.94 85 HIS A CA 1
ATOM 676 C C . HIS A 1 85 ? -12.005 -2.410 32.059 1.00 61.94 85 HIS A C 1
ATOM 678 O O . HIS A 1 85 ? -12.741 -1.428 31.981 1.00 61.94 85 HIS A O 1
ATOM 684 N N . GLY A 1 86 ? -11.015 -2.590 31.179 1.00 74.50 86 GLY A N 1
ATOM 685 C CA . GLY A 1 86 ? -10.783 -1.608 30.117 1.00 74.50 86 GLY A CA 1
ATOM 686 C C . GLY A 1 86 ? -9.781 -2.029 29.056 1.00 74.50 86 GLY A C 1
ATOM 687 O O . GLY A 1 86 ? -8.911 -2.866 29.300 1.00 74.50 86 GLY A O 1
ATOM 688 N N . PHE A 1 87 ? -9.916 -1.406 27.887 1.00 87.38 87 PHE A N 1
ATOM 689 C CA . PHE A 1 87 ? -8.976 -1.520 26.781 1.00 87.38 87 PHE A CA 1
ATOM 690 C C . PHE A 1 87 ? -8.163 -0.237 26.660 1.00 87.38 87 PHE A C 1
ATOM 692 O O . PHE A 1 87 ? -8.681 0.863 26.868 1.00 87.38 87 PHE A O 1
ATOM 699 N N . PHE A 1 88 ? -6.894 -0.381 26.294 1.00 89.12 88 PHE A N 1
ATOM 700 C CA . PHE A 1 88 ? -5.957 0.725 26.170 1.00 89.12 88 PHE A CA 1
ATOM 701 C C . PHE A 1 88 ? -5.108 0.560 24.914 1.00 89.12 88 PHE A C 1
ATOM 703 O O . PHE A 1 88 ? -4.713 -0.546 24.542 1.00 89.12 88 PHE A O 1
ATOM 710 N N . VAL A 1 89 ? -4.811 1.684 24.264 1.00 86.94 89 VAL A N 1
ATOM 711 C CA . VAL A 1 89 ? -3.787 1.715 23.222 1.00 86.94 89 VAL A CA 1
ATOM 712 C C . VAL A 1 89 ? -2.425 1.637 23.926 1.00 86.94 89 VAL A C 1
ATOM 714 O O . VAL A 1 89 ? -2.160 2.501 24.768 1.00 86.94 89 VAL A O 1
ATOM 717 N N . PRO A 1 90 ? -1.575 0.636 23.625 1.00 87.75 90 PRO A N 1
ATOM 718 C CA . PRO A 1 90 ? -0.232 0.562 24.184 1.00 87.75 90 PRO A CA 1
ATOM 719 C C . PRO A 1 90 ? 0.578 1.800 23.789 1.00 87.75 90 PRO A C 1
ATOM 721 O O . PRO A 1 90 ? 0.333 2.422 22.751 1.00 87.75 90 PRO A O 1
ATOM 724 N N . ASP A 1 91 ? 1.567 2.153 24.607 1.00 86.75 91 ASP A N 1
ATOM 725 C CA . ASP A 1 91 ? 2.443 3.288 24.323 1.00 86.75 91 ASP A CA 1
ATOM 726 C C . ASP A 1 91 ? 3.159 3.101 22.972 1.00 86.75 91 ASP A C 1
ATOM 728 O O . ASP A 1 91 ? 3.888 2.136 22.746 1.00 86.75 91 ASP A O 1
ATOM 732 N N . LEU A 1 92 ? 2.938 4.050 22.058 1.00 85.56 92 LEU A N 1
ATOM 733 C CA . LEU A 1 92 ? 3.458 4.014 20.692 1.00 85.56 92 LEU A CA 1
ATOM 734 C C . LEU A 1 92 ? 4.972 4.247 20.625 1.00 85.56 92 LEU A C 1
ATOM 736 O O . LEU A 1 92 ? 5.599 3.876 19.630 1.00 85.56 92 LEU A O 1
ATOM 740 N N . GLN A 1 93 ? 5.562 4.864 21.653 1.00 84.94 93 GLN A N 1
ATOM 741 C CA . GLN A 1 93 ? 7.001 5.133 21.714 1.00 84.94 93 GLN A CA 1
ATOM 742 C C . GLN A 1 93 ? 7.789 3.983 22.342 1.00 84.94 93 GLN A C 1
ATOM 744 O O . GLN A 1 93 ? 8.999 3.880 22.124 1.00 84.94 93 GLN A O 1
ATOM 749 N N . SER A 1 94 ? 7.119 3.110 23.095 1.00 79.25 94 SER A N 1
ATOM 750 C CA . SER A 1 94 ? 7.725 1.948 23.734 1.00 79.25 94 SER A CA 1
ATOM 751 C C . SER A 1 94 ? 7.171 0.624 23.181 1.00 79.25 94 SER A C 1
ATOM 753 O O . SER A 1 94 ? 6.332 0.570 22.276 1.00 79.25 94 SER A O 1
ATOM 755 N N . GLY A 1 95 ? 7.750 -0.485 23.638 1.00 77.62 95 GLY A N 1
ATOM 756 C CA . GLY A 1 95 ? 7.365 -1.832 23.222 1.00 77.62 95 GLY A CA 1
ATOM 757 C C . GLY A 1 95 ? 7.952 -2.309 21.882 1.00 77.62 95 GLY A C 1
ATOM 758 O O . GLY A 1 95 ? 8.702 -1.594 21.212 1.00 77.62 95 GLY A O 1
ATOM 759 N N . PRO A 1 96 ? 7.639 -3.555 21.486 1.00 79.69 96 PRO A N 1
ATOM 760 C CA . PRO A 1 96 ? 8.193 -4.181 20.289 1.00 79.69 96 PRO A CA 1
ATOM 761 C C . PRO A 1 96 ? 7.791 -3.441 19.007 1.00 79.69 96 PRO A C 1
ATOM 763 O O . PRO A 1 96 ? 6.659 -2.975 18.880 1.00 79.69 96 PRO A O 1
ATOM 766 N N . ALA A 1 97 ? 8.694 -3.363 18.024 1.00 75.88 97 ALA A N 1
ATOM 767 C CA . ALA A 1 97 ? 8.413 -2.728 16.730 1.00 75.88 97 ALA A CA 1
ATOM 768 C C . ALA A 1 97 ? 7.326 -3.464 15.925 1.00 75.88 97 ALA A C 1
ATOM 770 O O . ALA A 1 97 ? 6.626 -2.846 15.129 1.00 75.88 97 ALA A O 1
ATOM 771 N N . ASN A 1 98 ? 7.173 -4.770 16.159 1.00 74.81 98 ASN A N 1
ATOM 772 C CA . ASN A 1 98 ? 6.148 -5.609 15.546 1.00 74.81 98 ASN A CA 1
ATOM 773 C C . ASN A 1 98 ? 4.805 -5.591 16.288 1.00 74.81 98 ASN A C 1
ATOM 775 O O . ASN A 1 98 ? 3.876 -6.241 15.819 1.00 74.81 98 ASN A O 1
ATOM 779 N N . GLN A 1 99 ? 4.703 -4.856 17.404 1.00 84.12 99 GLN A N 1
ATOM 780 C CA . GLN A 1 99 ? 3.445 -4.650 18.108 1.00 84.12 99 GLN A CA 1
ATOM 781 C C . GLN A 1 99 ? 2.873 -3.259 17.776 1.00 84.12 99 GLN A C 1
ATOM 783 O O . GLN A 1 99 ? 3.296 -2.244 18.342 1.00 84.12 99 GLN A O 1
ATOM 788 N N . ILE A 1 100 ? 1.957 -3.211 16.814 1.00 90.56 100 ILE A N 1
ATOM 789 C CA . ILE A 1 100 ? 1.289 -2.028 16.287 1.00 90.56 100 ILE A CA 1
ATOM 790 C C . ILE A 1 100 ? -0.207 -2.094 16.628 1.00 90.56 100 ILE A C 1
ATOM 792 O O . ILE A 1 100 ? -0.923 -2.924 16.065 1.00 90.56 100 ILE A O 1
ATOM 796 N N . PRO A 1 101 ? -0.717 -1.202 17.493 1.00 93.44 101 PRO A N 1
ATOM 797 C CA . PRO A 1 101 ? -2.144 -1.149 17.758 1.00 93.44 101 PRO A CA 1
ATOM 798 C C . PRO A 1 101 ? -2.889 -0.590 16.547 1.00 93.44 101 PRO A C 1
ATOM 800 O O . PRO A 1 101 ? -2.575 0.501 16.069 1.00 93.44 101 PRO A O 1
ATOM 803 N N . LEU A 1 102 ? -3.892 -1.318 16.056 1.00 96.06 102 LEU A N 1
ATOM 804 C CA . LEU A 1 102 ? -4.697 -0.906 14.902 1.00 96.06 102 LEU A CA 1
ATOM 805 C C . LEU A 1 102 ? -6.189 -0.933 15.229 1.00 96.06 102 LEU A C 1
ATOM 807 O O . LEU A 1 102 ? -6.675 -1.821 15.928 1.00 96.06 102 LEU A O 1
ATOM 811 N N . ILE A 1 103 ? -6.923 0.021 14.657 1.00 97.31 103 ILE A N 1
ATOM 812 C CA . ILE A 1 103 ? -8.387 0.062 14.678 1.00 97.31 103 ILE A CA 1
ATOM 813 C C . ILE A 1 103 ? -8.869 -0.019 13.238 1.00 97.31 103 ILE A C 1
ATOM 815 O O . ILE A 1 103 ? -8.560 0.854 12.425 1.00 97.31 103 ILE A O 1
ATOM 819 N N . VAL A 1 104 ? -9.623 -1.063 12.913 1.00 98.06 104 VAL A N 1
ATOM 820 C CA . VAL A 1 104 ? -10.013 -1.388 11.537 1.00 98.06 104 VAL A CA 1
ATOM 821 C C . VAL A 1 104 ? -11.531 -1.467 11.463 1.00 98.06 104 VAL A C 1
ATOM 823 O O . VAL A 1 104 ? -12.133 -2.425 11.937 1.00 98.06 104 VAL A O 1
ATOM 826 N N . LEU A 1 105 ? -12.168 -0.466 10.856 1.00 97.88 105 LEU A N 1
ATOM 827 C CA . LEU A 1 105 ? -13.632 -0.377 10.790 1.00 97.88 105 LEU A CA 1
ATOM 828 C C . LEU A 1 105 ? -14.200 -1.186 9.627 1.00 97.88 105 LEU A C 1
ATOM 830 O O . LEU A 1 105 ? -13.781 -1.002 8.497 1.00 97.88 105 LEU A O 1
ATOM 834 N N . GLU A 1 106 ? -15.195 -2.033 9.826 1.00 96.56 106 GLU A N 1
ATOM 835 C CA . GLU A 1 106 ? -15.750 -2.870 8.756 1.00 96.56 106 GLU A CA 1
ATOM 836 C C . GLU A 1 106 ? -14.630 -3.680 8.054 1.00 96.56 106 GLU A C 1
ATOM 838 O O . GLU A 1 106 ? -14.361 -3.484 6.866 1.00 96.56 106 GLU A O 1
ATOM 843 N N . PRO A 1 107 ? -13.919 -4.567 8.778 1.00 96.31 107 PRO A N 1
ATOM 844 C CA . PRO A 1 107 ? -12.743 -5.305 8.278 1.00 96.31 107 PRO A CA 1
ATOM 845 C C . PRO A 1 107 ? -13.028 -6.129 7.008 1.00 96.31 107 PRO A C 1
ATOM 847 O O . PRO A 1 107 ? -12.165 -6.311 6.153 1.00 96.31 107 PRO A O 1
ATOM 850 N N . HIS A 1 108 ? -14.281 -6.545 6.814 1.00 94.06 108 HIS A N 1
ATOM 851 C CA . HIS A 1 108 ? -14.746 -7.231 5.607 1.00 94.06 108 HIS A CA 1
ATOM 852 C C . HIS A 1 108 ? -14.678 -6.368 4.327 1.00 94.06 108 HIS A C 1
ATOM 854 O O . HIS A 1 108 ? -14.696 -6.912 3.219 1.00 94.06 108 HIS A O 1
ATOM 860 N N . TRP A 1 109 ? -14.571 -5.039 4.437 1.00 95.44 109 TRP A N 1
ATOM 861 C CA . TRP A 1 109 ? -14.257 -4.175 3.301 1.00 95.44 109 TRP A CA 1
ATOM 862 C C . TRP A 1 109 ? -12.766 -4.214 2.979 1.00 95.44 109 TRP A C 1
ATOM 864 O O . TRP A 1 109 ? -11.957 -3.460 3.525 1.00 95.44 109 TRP A O 1
ATOM 874 N N . LEU A 1 110 ? -12.430 -5.110 2.047 1.00 96.06 110 LEU A N 1
ATOM 875 C CA . LEU A 1 110 ? -11.085 -5.299 1.514 1.00 96.06 110 LEU A CA 1
ATOM 876 C C . LEU A 1 110 ? -10.699 -4.174 0.547 1.00 96.06 110 LEU A C 1
ATOM 878 O O . LEU A 1 110 ? -11.056 -4.197 -0.637 1.00 96.06 110 LEU A O 1
ATOM 882 N N . ILE A 1 111 ? -9.898 -3.232 1.036 1.00 96.06 111 ILE A N 1
ATOM 883 C CA . ILE A 1 111 ? -9.379 -2.105 0.258 1.00 96.06 111 ILE A CA 1
ATOM 884 C C . ILE A 1 111 ? -8.053 -2.501 -0.404 1.00 96.06 111 ILE A C 1
ATOM 886 O O . ILE A 1 111 ? -7.170 -3.080 0.228 1.00 96.06 111 ILE A O 1
ATOM 890 N N . ASN A 1 112 ? -7.912 -2.212 -1.702 1.00 95.94 112 ASN A N 1
ATOM 891 C CA . ASN A 1 112 ? -6.647 -2.429 -2.402 1.00 95.94 112 ASN A CA 1
ATOM 892 C C . ASN A 1 112 ? -5.628 -1.360 -1.973 1.00 95.94 112 ASN A C 1
ATOM 894 O O . ASN A 1 112 ? -5.972 -0.183 -1.903 1.00 95.94 112 ASN A O 1
ATOM 898 N N . VAL A 1 113 ? -4.371 -1.734 -1.744 1.00 96.00 113 VAL A N 1
ATOM 899 C CA . VAL A 1 113 ? -3.293 -0.779 -1.441 1.00 96.00 113 VAL A CA 1
ATOM 900 C C . VAL A 1 113 ? -3.209 0.346 -2.481 1.00 96.00 113 VAL A C 1
ATOM 902 O O . VAL A 1 113 ? -3.082 1.511 -2.121 1.00 96.00 113 VAL A O 1
ATOM 905 N N . THR A 1 114 ? -3.362 0.039 -3.770 1.00 92.00 114 THR A N 1
ATOM 906 C CA . THR A 1 114 ? -3.376 1.067 -4.833 1.00 92.00 114 THR A CA 1
ATOM 907 C C . THR A 1 114 ? -4.555 2.041 -4.717 1.00 92.00 114 THR A C 1
ATOM 909 O O . THR A 1 114 ? -4.471 3.190 -5.141 1.00 92.00 114 THR A O 1
ATOM 912 N N . THR A 1 115 ? -5.661 1.614 -4.105 1.00 92.19 115 THR A N 1
ATOM 913 C CA . THR A 1 115 ? -6.792 2.490 -3.790 1.00 92.19 115 THR A CA 1
ATOM 914 C C . THR A 1 115 ? -6.435 3.465 -2.672 1.00 92.19 115 THR A C 1
ATOM 916 O O . THR A 1 115 ? -6.775 4.639 -2.791 1.00 92.19 115 THR A O 1
ATOM 919 N N . LEU A 1 116 ? -5.717 3.023 -1.628 1.00 91.19 116 LEU A N 1
ATOM 920 C CA . LEU A 1 116 ? -5.251 3.910 -0.550 1.00 91.19 116 LEU A CA 1
ATOM 921 C C . LEU A 1 116 ? -4.391 5.049 -1.093 1.00 91.19 116 LEU A C 1
ATOM 923 O O . LEU A 1 116 ? -4.574 6.204 -0.719 1.00 91.19 116 LEU A O 1
ATOM 927 N N . THR A 1 117 ? -3.475 4.725 -2.001 1.00 86.94 117 THR A N 1
ATOM 928 C CA . THR A 1 117 ? -2.503 5.681 -2.540 1.00 86.94 117 THR A CA 1
ATOM 929 C C . THR A 1 117 ? -3.167 6.680 -3.487 1.00 86.94 117 THR A C 1
ATOM 931 O O . THR A 1 117 ? -2.913 7.882 -3.402 1.00 86.94 117 THR A O 1
ATOM 934 N N . ASN A 1 118 ? -4.092 6.216 -4.334 1.00 84.88 118 ASN A N 1
ATOM 935 C CA . ASN A 1 118 ? -4.903 7.094 -5.180 1.00 84.88 118 ASN A CA 1
ATOM 936 C C . ASN A 1 118 ? -5.823 8.001 -4.351 1.00 84.88 118 ASN A C 1
ATOM 938 O O . ASN A 1 118 ? -6.006 9.170 -4.699 1.00 84.88 118 ASN A O 1
ATOM 942 N N . PHE A 1 119 ? -6.399 7.471 -3.270 1.00 85.88 119 PHE A N 1
ATOM 943 C CA . PHE A 1 119 ? -7.271 8.219 -2.371 1.00 85.88 119 PHE A CA 1
ATOM 944 C C . PHE A 1 119 ? -6.516 9.323 -1.625 1.00 85.88 119 PHE A C 1
ATOM 946 O O . PHE A 1 119 ? -7.013 10.447 -1.542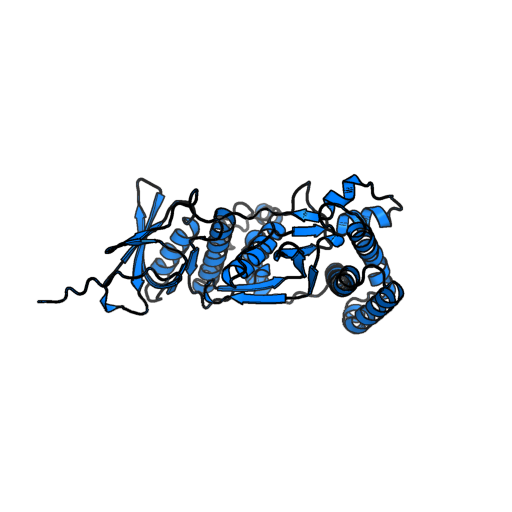 1.00 85.88 119 PHE A O 1
ATOM 953 N N . ASP A 1 120 ? -5.306 9.023 -1.146 1.00 82.81 120 ASP A N 1
ATOM 954 C CA . ASP A 1 120 ? -4.415 9.994 -0.509 1.00 82.81 120 ASP A CA 1
ATOM 955 C C . ASP A 1 120 ? -4.077 11.163 -1.448 1.00 82.81 120 ASP A C 1
ATOM 957 O O . ASP A 1 120 ? -4.182 12.330 -1.068 1.00 82.81 120 ASP A O 1
ATOM 961 N N . PHE A 1 121 ? -3.774 10.859 -2.715 1.00 79.06 121 PHE A N 1
ATOM 962 C CA . PHE A 1 121 ? -3.515 11.883 -3.724 1.00 79.06 121 PHE A CA 1
ATOM 963 C C . PHE A 1 121 ? -4.767 12.708 -4.062 1.00 79.06 121 PHE A C 1
ATOM 965 O O . PHE A 1 121 ? -4.721 13.938 -4.123 1.00 79.06 121 PHE A O 1
ATOM 972 N N . CYS A 1 122 ? -5.897 12.045 -4.325 1.00 78.75 122 CYS A N 1
ATOM 973 C CA . CYS A 1 122 ? -7.154 12.704 -4.657 1.00 78.75 122 CYS A CA 1
ATOM 974 C C . CYS A 1 122 ? -8.356 11.835 -4.275 1.00 78.75 122 CYS A C 1
ATOM 976 O O . CYS A 1 122 ? -8.795 10.977 -5.041 1.00 78.75 122 CYS A O 1
ATOM 978 N N . GLN A 1 123 ? -8.976 12.155 -3.139 1.00 81.75 123 GLN A N 1
ATOM 979 C CA . GLN A 1 123 ? -10.162 11.449 -2.645 1.00 81.75 123 GLN A CA 1
ATOM 980 C C . GLN A 1 123 ? -11.304 11.396 -3.668 1.00 81.75 123 GLN A C 1
ATOM 982 O O . GLN A 1 123 ? -11.970 10.380 -3.797 1.00 81.75 123 GLN A O 1
ATOM 987 N N . ARG A 1 124 ? -11.517 12.457 -4.462 1.00 78.88 124 ARG A N 1
ATOM 988 C CA . ARG A 1 124 ? -12.553 12.470 -5.515 1.00 78.88 124 ARG A CA 1
ATOM 989 C C . ARG A 1 124 ? -12.310 11.396 -6.574 1.00 78.88 124 ARG A C 1
ATOM 991 O O . ARG A 1 124 ? -13.262 10.837 -7.116 1.00 78.88 124 ARG A O 1
ATOM 998 N N . ASN A 1 125 ? -11.044 11.141 -6.887 1.00 80.00 125 ASN A N 1
ATOM 999 C CA . ASN A 1 125 ? -10.678 10.169 -7.901 1.00 80.00 125 ASN A CA 1
ATOM 1000 C C . ASN A 1 125 ? -11.140 8.761 -7.507 1.00 80.00 125 ASN A C 1
ATOM 1002 O O . ASN A 1 125 ? -11.485 7.986 -8.382 1.00 80.00 125 ASN A O 1
ATOM 1006 N N . TYR A 1 126 ? -11.261 8.461 -6.211 1.00 85.69 126 TYR A N 1
ATOM 1007 C CA . TYR A 1 126 ? -11.773 7.177 -5.733 1.00 85.69 126 TYR A CA 1
ATOM 1008 C C . TYR A 1 126 ? -13.148 6.815 -6.309 1.00 85.69 126 TYR A C 1
ATOM 1010 O O . TYR A 1 126 ? -13.302 5.746 -6.896 1.00 85.69 126 TYR A O 1
ATOM 1018 N N . PHE A 1 127 ? -14.130 7.721 -6.229 1.00 84.62 127 PHE A N 1
ATOM 1019 C CA . PHE A 1 127 ? -15.441 7.463 -6.830 1.00 84.62 127 PHE A CA 1
ATOM 1020 C C . PHE A 1 127 ? -15.413 7.561 -8.351 1.00 84.62 127 PHE A C 1
ATOM 1022 O O . PHE A 1 127 ? -16.064 6.763 -9.019 1.00 84.62 127 PHE A O 1
ATOM 1029 N N . LEU A 1 128 ? -14.648 8.497 -8.920 1.00 83.44 128 LEU A N 1
ATOM 1030 C CA . LEU A 1 128 ? -14.548 8.619 -10.376 1.00 83.44 128 LEU A CA 1
ATOM 1031 C C . LEU A 1 128 ? -13.991 7.339 -11.010 1.00 83.44 128 LEU A C 1
ATOM 1033 O O . LEU A 1 128 ? -14.548 6.852 -11.986 1.00 83.44 128 LEU A O 1
ATOM 1037 N N . GLU A 1 129 ? -12.944 6.753 -10.436 1.00 82.06 129 GLU A N 1
ATOM 1038 C CA . GLU A 1 129 ? -12.325 5.525 -10.940 1.00 82.06 129 GLU A CA 1
ATOM 1039 C C . GLU A 1 129 ? -13.244 4.302 -10.864 1.00 82.06 129 GLU A C 1
ATOM 1041 O O . GLU A 1 129 ? -13.034 3.351 -11.611 1.00 82.06 129 GLU A O 1
ATOM 1046 N N . ARG A 1 130 ? -14.278 4.328 -10.014 1.00 81.81 130 ARG A N 1
ATOM 1047 C CA . ARG A 1 130 ? -15.282 3.258 -9.929 1.00 81.81 130 ARG A CA 1
ATOM 1048 C C . ARG A 1 130 ? -16.245 3.254 -11.117 1.00 81.81 130 ARG A C 1
ATOM 1050 O O . ARG A 1 130 ? -16.756 2.198 -11.477 1.00 81.81 130 ARG A O 1
ATOM 1057 N N . TYR A 1 131 ? -16.492 4.419 -11.714 1.00 80.94 131 TYR A N 1
ATOM 1058 C CA . TYR A 1 131 ? -17.477 4.589 -12.788 1.00 80.94 131 TYR A CA 1
ATOM 1059 C C . TYR A 1 131 ? -16.853 4.937 -14.143 1.00 80.94 131 TYR A C 1
ATOM 1061 O O . TYR A 1 131 ? -17.519 4.838 -15.172 1.00 80.94 131 TYR A O 1
ATOM 1069 N N . LEU A 1 132 ? -15.581 5.342 -14.170 1.00 82.31 132 LEU A N 1
ATOM 1070 C CA . LEU A 1 132 ? -14.869 5.663 -15.400 1.00 82.31 132 LEU A CA 1
ATOM 1071 C C . LEU A 1 132 ? -14.087 4.457 -15.916 1.00 82.31 132 LEU A C 1
ATOM 1073 O O . LEU A 1 132 ? -13.248 3.883 -15.225 1.00 82.31 132 LEU A O 1
ATOM 1077 N N . LEU A 1 133 ? -14.294 4.144 -17.194 1.00 78.38 133 LEU A N 1
ATOM 1078 C CA . LEU A 1 133 ? -13.444 3.209 -17.919 1.00 78.38 133 LEU A CA 1
ATOM 1079 C C . LEU A 1 133 ? -12.055 3.832 -18.099 1.00 78.38 133 LEU A C 1
ATOM 1081 O O . LEU A 1 133 ? -11.869 4.747 -18.908 1.00 78.38 133 LEU A O 1
ATOM 1085 N N . LYS A 1 134 ? -11.067 3.326 -17.358 1.00 77.38 134 LYS A N 1
ATOM 1086 C CA . LYS A 1 134 ? -9.661 3.655 -17.603 1.00 77.38 134 LYS A CA 1
ATOM 1087 C C . LYS A 1 134 ? -9.249 3.040 -18.934 1.00 77.38 134 LYS A C 1
ATOM 1089 O O . LYS A 1 134 ? -9.192 1.823 -19.069 1.00 77.38 134 LYS A O 1
ATOM 1094 N N . ARG A 1 135 ? -8.961 3.886 -19.922 1.00 80.50 135 ARG A N 1
ATOM 1095 C CA . ARG A 1 135 ? -8.366 3.428 -21.179 1.00 80.50 135 ARG A CA 1
ATOM 1096 C C . ARG A 1 135 ? -6.867 3.226 -20.961 1.00 80.50 135 ARG A C 1
ATOM 1098 O O . ARG A 1 135 ? -6.237 4.141 -20.416 1.00 80.50 135 ARG A O 1
ATOM 1105 N N . PRO A 1 136 ? -6.293 2.079 -21.366 1.00 83.25 136 PRO A N 1
ATOM 1106 C CA . PRO A 1 136 ? -4.849 1.929 -21.364 1.00 83.25 136 PRO A CA 1
ATOM 1107 C C . PRO A 1 136 ? -4.233 3.042 -22.217 1.00 83.25 136 PRO A C 1
ATOM 1109 O O . PRO A 1 136 ? -4.858 3.588 -23.126 1.00 83.25 136 PRO A O 1
ATOM 1112 N N . ASN A 1 137 ? -3.014 3.430 -21.877 1.00 90.12 137 ASN A N 1
ATOM 1113 C CA . ASN A 1 137 ? -2.238 4.394 -22.642 1.00 90.12 137 ASN A CA 1
ATOM 1114 C C . ASN A 1 137 ? -0.797 3.900 -22.748 1.00 90.12 137 ASN A C 1
ATOM 1116 O O . ASN A 1 137 ? -0.373 3.025 -21.992 1.00 90.12 137 ASN A O 1
ATOM 1120 N N . GLN A 1 138 ? -0.033 4.467 -23.680 1.00 91.31 138 GLN A N 1
ATOM 1121 C CA . GLN A 1 138 ? 1.342 4.038 -23.927 1.00 91.31 138 GLN A CA 1
ATOM 1122 C C . GLN A 1 138 ? 2.232 4.075 -22.662 1.00 91.31 138 GLN A C 1
ATOM 1124 O O . GLN A 1 138 ? 2.939 3.096 -22.429 1.00 91.31 138 GLN A O 1
ATOM 1129 N N . PRO A 1 139 ? 2.189 5.110 -21.792 1.00 92.88 139 PRO A N 1
ATOM 1130 C CA . PRO A 1 139 ? 2.906 5.079 -20.514 1.00 92.88 139 PRO A CA 1
ATOM 1131 C C . PRO A 1 139 ? 2.538 3.909 -19.592 1.00 92.88 139 PRO A C 1
ATOM 1133 O O . PRO A 1 139 ? 3.434 3.360 -18.950 1.00 92.88 139 PRO A O 1
ATOM 1136 N N . MET A 1 140 ? 1.256 3.535 -19.516 1.00 92.19 140 MET A N 1
ATOM 1137 C CA . MET A 1 140 ? 0.807 2.371 -18.745 1.00 92.19 140 MET A CA 1
ATOM 1138 C C . MET A 1 140 ? 1.342 1.075 -19.351 1.00 92.19 140 MET A C 1
ATOM 1140 O O . MET A 1 140 ? 1.921 0.283 -18.617 1.00 92.19 140 MET A O 1
ATOM 1144 N N . MET A 1 141 ? 1.248 0.909 -20.675 1.00 94.50 141 MET A N 1
ATOM 1145 C CA . MET A 1 141 ? 1.793 -0.269 -21.364 1.00 94.50 141 MET A CA 1
ATOM 1146 C C . MET A 1 141 ? 3.305 -0.391 -21.194 1.00 94.50 141 MET A C 1
ATOM 1148 O O . MET A 1 141 ? 3.806 -1.483 -20.949 1.00 94.50 141 MET A O 1
ATOM 1152 N N . ARG A 1 142 ? 4.045 0.727 -21.245 1.00 95.88 142 ARG A N 1
ATOM 1153 C CA . ARG A 1 142 ? 5.479 0.730 -20.919 1.00 95.88 142 ARG A CA 1
ATOM 1154 C C . ARG A 1 142 ? 5.698 0.259 -19.484 1.00 95.88 142 ARG A C 1
ATOM 1156 O O . ARG A 1 142 ? 6.618 -0.509 -19.240 1.00 95.88 142 ARG A O 1
ATOM 1163 N N . GLY A 1 143 ? 4.887 0.742 -18.543 1.00 95.25 143 GLY A N 1
ATOM 1164 C CA . GLY A 1 143 ? 4.903 0.300 -17.149 1.00 95.25 143 GLY A CA 1
ATOM 1165 C C . GLY A 1 143 ? 4.783 -1.214 -17.028 1.00 95.25 143 GLY A C 1
ATOM 1166 O O . GLY A 1 143 ? 5.705 -1.844 -16.521 1.00 95.25 143 GLY A O 1
ATOM 1167 N N . THR A 1 144 ? 3.696 -1.768 -17.563 1.00 94.94 144 THR A N 1
ATOM 1168 C CA . THR A 1 144 ? 3.409 -3.207 -17.574 1.00 94.94 144 THR A CA 1
ATOM 1169 C C . THR A 1 144 ? 4.559 -4.010 -18.175 1.00 94.94 144 THR A C 1
ATOM 1171 O O . THR A 1 144 ? 5.123 -4.862 -17.498 1.00 94.94 144 THR A O 1
ATOM 1174 N N . PHE A 1 145 ? 4.991 -3.656 -19.389 1.00 96.56 145 PHE A N 1
ATOM 1175 C CA . PHE A 1 145 ? 6.091 -4.331 -20.079 1.00 96.56 145 PHE A CA 1
ATOM 1176 C C . PHE A 1 145 ? 7.399 -4.304 -19.271 1.00 96.56 145 PHE A C 1
ATOM 1178 O O . PHE A 1 145 ? 8.122 -5.293 -19.193 1.00 96.56 145 PHE A O 1
ATOM 1185 N N . VAL A 1 146 ? 7.722 -3.169 -18.640 1.00 96.94 146 VAL A N 1
ATOM 1186 C CA . VAL A 1 146 ? 8.930 -3.057 -17.813 1.00 96.94 146 VAL A CA 1
ATOM 1187 C C . VAL A 1 146 ? 8.832 -3.909 -16.546 1.00 96.94 146 VAL A C 1
ATOM 1189 O O . VAL A 1 146 ? 9.858 -4.447 -16.148 1.00 96.94 146 VAL A O 1
ATOM 1192 N N . HIS A 1 147 ? 7.657 -4.036 -15.919 1.00 95.56 147 HIS A N 1
ATOM 1193 C CA . HIS A 1 147 ? 7.473 -4.880 -14.730 1.00 95.56 147 HIS A CA 1
ATOM 1194 C C . HIS A 1 147 ? 7.629 -6.365 -15.074 1.00 95.56 147 HIS A C 1
ATOM 1196 O O . HIS A 1 147 ? 8.456 -7.034 -14.466 1.00 95.56 147 HIS A O 1
ATOM 1202 N N . GLU A 1 148 ? 6.938 -6.841 -16.111 1.00 94.69 148 GLU A N 1
ATOM 1203 C CA . GLU A 1 148 ? 7.005 -8.244 -16.549 1.00 94.69 148 GLU A CA 1
ATOM 1204 C C . GLU A 1 148 ? 8.440 -8.666 -16.891 1.00 94.69 148 GLU A C 1
ATOM 1206 O O . GLU A 1 148 ? 8.949 -9.672 -16.405 1.00 94.69 148 GLU A O 1
ATOM 1211 N N . VAL A 1 149 ? 9.153 -7.846 -17.667 1.00 95.56 149 VAL A N 1
ATOM 1212 C CA . VAL A 1 149 ? 10.539 -8.153 -18.041 1.00 95.56 149 VAL A CA 1
ATOM 1213 C C . VAL A 1 149 ? 11.500 -8.002 -16.853 1.00 95.56 149 VAL A C 1
ATOM 1215 O O . VAL A 1 149 ? 12.535 -8.675 -16.798 1.00 95.56 149 VAL A O 1
ATOM 1218 N N . PHE A 1 150 ? 11.201 -7.126 -15.889 1.00 94.44 150 PHE A N 1
ATOM 1219 C CA . PHE A 1 150 ? 12.048 -6.944 -14.710 1.00 94.44 150 PHE A CA 1
ATOM 1220 C C . PHE A 1 150 ? 12.117 -8.198 -13.840 1.00 94.44 150 PHE A C 1
ATOM 1222 O O . PHE A 1 150 ? 13.199 -8.495 -13.329 1.00 94.44 150 PHE A O 1
ATOM 1229 N N . ASP A 1 151 ? 11.030 -8.965 -13.746 1.00 92.06 151 ASP A N 1
ATOM 1230 C CA . ASP A 1 151 ? 11.009 -10.239 -13.023 1.00 92.06 151 ASP A CA 1
ATOM 1231 C C . ASP A 1 151 ? 12.070 -11.209 -13.551 1.00 92.06 151 ASP A C 1
ATOM 1233 O O . ASP A 1 151 ? 12.784 -11.847 -12.773 1.00 92.06 151 ASP A O 1
ATOM 1237 N N . HIS A 1 152 ? 12.254 -11.255 -14.872 1.00 92.31 152 HIS A N 1
ATOM 1238 C CA . HIS A 1 152 ? 13.317 -12.045 -15.483 1.00 92.31 152 HIS A CA 1
ATOM 1239 C C . HIS A 1 152 ? 14.708 -11.471 -15.181 1.00 92.31 152 HIS A C 1
ATOM 1241 O O . HIS A 1 152 ? 15.624 -12.213 -14.819 1.00 92.31 152 HIS A O 1
ATOM 1247 N N . ILE A 1 153 ? 14.879 -10.144 -15.282 1.00 91.75 153 ILE A N 1
ATOM 1248 C CA . ILE A 1 153 ? 16.166 -9.483 -15.002 1.00 91.75 153 ILE A CA 1
ATOM 1249 C C . ILE A 1 153 ? 16.639 -9.796 -13.580 1.00 91.75 153 ILE A C 1
ATOM 1251 O O . ILE A 1 153 ? 17.821 -10.074 -13.384 1.00 91.75 153 ILE A O 1
ATOM 1255 N N . ILE A 1 154 ? 15.750 -9.719 -12.591 1.00 90.50 154 ILE A N 1
ATOM 1256 C CA . ILE A 1 154 ? 16.134 -9.865 -11.186 1.00 90.50 154 ILE A CA 1
ATOM 1257 C C . ILE A 1 154 ? 16.392 -11.326 -10.795 1.00 90.50 154 ILE A C 1
ATOM 1259 O O . ILE A 1 154 ? 17.253 -11.582 -9.957 1.00 90.50 154 ILE A O 1
ATOM 1263 N N . GLN A 1 155 ? 15.713 -12.283 -11.433 1.00 89.06 155 GLN A N 1
ATOM 1264 C CA . GLN A 1 155 ? 15.934 -13.717 -11.214 1.00 89.06 155 GLN A CA 1
ATOM 1265 C C . GLN A 1 155 ? 17.168 -14.255 -11.943 1.00 89.06 155 GLN A C 1
ATOM 1267 O O . GLN A 1 155 ? 17.773 -15.229 -11.502 1.00 89.06 155 GLN A O 1
ATOM 1272 N N . SER A 1 156 ? 17.529 -13.670 -13.087 1.00 86.75 156 SER A N 1
ATOM 1273 C CA . SER A 1 156 ? 18.589 -14.172 -13.967 1.00 86.75 156 SER A CA 1
ATOM 1274 C C . SER A 1 156 ? 19.400 -13.021 -14.566 1.00 86.75 156 SER A C 1
ATOM 1276 O O . SER A 1 156 ? 19.406 -12.790 -15.774 1.00 86.75 156 SER A O 1
ATOM 1278 N N . THR A 1 157 ? 20.145 -12.309 -13.714 1.00 81.38 157 THR A N 1
ATOM 1279 C CA . THR A 1 157 ? 20.888 -11.079 -14.065 1.00 81.38 157 THR A CA 1
ATOM 1280 C C . THR A 1 157 ? 21.951 -11.232 -15.161 1.00 81.38 157 THR A C 1
ATOM 1282 O O . THR A 1 157 ? 22.481 -10.225 -15.631 1.00 81.38 157 THR A O 1
ATOM 1285 N N . ASP A 1 158 ? 22.289 -12.455 -15.572 1.00 84.38 158 ASP A N 1
ATOM 1286 C CA . ASP A 1 158 ? 23.289 -12.739 -16.609 1.00 84.38 158 ASP A CA 1
ATOM 1287 C C . ASP A 1 158 ? 22.731 -13.494 -17.836 1.00 84.38 158 ASP A C 1
ATOM 1289 O O . ASP A 1 158 ? 23.454 -13.659 -18.822 1.00 84.38 158 ASP A O 1
ATOM 1293 N N . ASP A 1 159 ? 21.445 -13.876 -17.849 1.00 90.06 159 ASP A N 1
ATOM 1294 C CA . ASP A 1 159 ? 20.813 -14.567 -18.988 1.00 90.06 159 ASP A CA 1
ATOM 1295 C C . ASP A 1 159 ? 20.320 -13.574 -20.056 1.00 90.06 159 ASP A C 1
ATOM 1297 O O . ASP A 1 159 ? 19.128 -13.326 -20.239 1.00 90.06 159 ASP A O 1
ATOM 1301 N N . LEU A 1 160 ? 21.257 -12.974 -20.797 1.00 88.62 160 LEU A N 1
ATOM 1302 C CA . LEU A 1 160 ? 20.913 -12.078 -21.910 1.00 88.62 160 LEU A CA 1
ATOM 1303 C C . LEU A 1 160 ? 20.063 -12.755 -23.008 1.00 88.62 160 LEU A C 1
ATOM 1305 O O . LEU A 1 160 ? 19.160 -12.095 -23.534 1.00 88.62 160 LEU A O 1
ATOM 1309 N N . PRO A 1 161 ? 20.317 -14.019 -23.410 1.00 92.19 161 PRO A N 1
ATOM 1310 C CA . PRO A 1 161 ? 19.432 -14.731 -24.330 1.00 92.19 161 PRO A CA 1
ATOM 1311 C C . PRO A 1 161 ? 18.010 -14.913 -23.785 1.00 92.19 161 PRO A C 1
ATOM 1313 O O . PRO A 1 161 ? 17.057 -14.709 -24.538 1.00 92.19 161 PRO A O 1
ATOM 1316 N N . GLY A 1 162 ? 17.863 -15.269 -22.506 1.00 92.00 162 GLY A N 1
ATOM 1317 C CA . GLY A 1 162 ? 16.576 -15.358 -21.812 1.00 92.00 162 GLY A CA 1
ATOM 1318 C C . GLY A 1 162 ? 15.837 -14.036 -21.808 1.00 92.00 162 GLY A C 1
ATOM 1319 O O . GLY A 1 162 ? 14.704 -13.982 -22.274 1.00 92.00 162 GLY A O 1
ATOM 1320 N N . LEU A 1 163 ? 16.525 -12.952 -21.456 1.00 91.56 163 LEU A N 1
ATOM 1321 C CA . LEU A 1 163 ? 15.949 -11.611 -21.441 1.00 91.56 163 LEU A CA 1
ATOM 1322 C C . LEU A 1 163 ? 15.382 -11.200 -22.807 1.00 91.56 163 LEU A C 1
ATOM 1324 O O . LEU A 1 163 ? 14.330 -10.568 -22.887 1.00 91.56 163 LEU A O 1
ATOM 1328 N N . ARG A 1 164 ? 16.064 -11.559 -23.903 1.00 92.81 164 ARG A N 1
ATOM 1329 C CA . ARG A 1 164 ? 15.568 -11.291 -25.264 1.00 92.81 164 ARG A CA 1
ATOM 1330 C C . ARG A 1 164 ? 14.306 -12.085 -25.583 1.00 92.81 164 ARG A C 1
ATOM 1332 O O . ARG A 1 164 ? 13.412 -11.535 -26.222 1.00 92.81 164 ARG A O 1
ATOM 1339 N N . ARG A 1 165 ? 14.244 -13.355 -25.166 1.00 94.69 165 ARG A N 1
ATOM 1340 C CA . ARG A 1 165 ? 13.042 -14.186 -25.321 1.00 94.69 165 ARG A CA 1
ATOM 1341 C C . ARG A 1 165 ? 11.887 -13.624 -24.500 1.00 94.69 165 ARG A C 1
ATOM 1343 O O . ARG A 1 165 ? 10.804 -13.491 -25.051 1.00 94.69 165 ARG A O 1
ATOM 1350 N N . GLU A 1 166 ? 12.145 -13.213 -23.261 1.00 95.06 166 GLU A N 1
ATOM 1351 C CA . GLU A 1 166 ? 11.146 -12.605 -22.379 1.00 95.06 166 GLU A CA 1
ATOM 1352 C C . GLU A 1 166 ? 10.572 -11.315 -22.976 1.00 95.06 166 GLU A C 1
ATOM 1354 O O . GLU A 1 166 ? 9.361 -11.155 -23.082 1.00 95.06 166 GLU A O 1
ATOM 1359 N N . CYS A 1 167 ? 11.436 -10.422 -23.475 1.00 96.00 167 CYS A N 1
ATOM 1360 C CA . CYS A 1 167 ? 10.987 -9.213 -24.168 1.00 96.00 167 CYS A CA 1
ATOM 1361 C C . CYS A 1 167 ? 10.095 -9.544 -25.374 1.00 96.00 167 CYS A C 1
ATOM 1363 O O . CYS A 1 167 ? 9.088 -8.877 -25.592 1.00 96.00 167 CYS A O 1
ATOM 1365 N N . ALA A 1 168 ? 10.473 -10.541 -26.180 1.00 95.62 168 ALA A N 1
ATOM 1366 C CA . ALA A 1 168 ? 9.692 -10.932 -27.350 1.00 95.62 168 ALA A CA 1
ATOM 1367 C C . ALA A 1 168 ? 8.340 -11.551 -26.962 1.00 95.62 168 ALA A C 1
ATOM 1369 O O . ALA A 1 168 ? 7.340 -11.243 -27.605 1.00 95.62 168 ALA A O 1
ATOM 1370 N N . ALA A 1 169 ? 8.312 -12.381 -25.915 1.00 96.25 169 ALA A N 1
ATOM 1371 C CA . ALA A 1 169 ? 7.099 -12.992 -25.385 1.00 96.25 169 ALA A CA 1
ATOM 1372 C C . ALA A 1 169 ? 6.131 -11.930 -24.843 1.00 96.25 169 ALA A C 1
ATOM 1374 O O . ALA A 1 169 ? 5.020 -11.824 -25.349 1.00 96.25 169 ALA A O 1
ATOM 1375 N N . SER A 1 170 ? 6.589 -11.054 -23.942 1.00 95.94 170 SER A N 1
ATOM 1376 C CA . SER A 1 170 ? 5.757 -9.983 -23.373 1.00 95.94 170 SER A CA 1
ATOM 1377 C C . SER A 1 170 ? 5.219 -9.026 -24.455 1.00 95.94 170 SER A C 1
ATOM 1379 O O . SER A 1 170 ? 4.036 -8.694 -24.468 1.00 95.94 170 SER A O 1
ATOM 1381 N N . LEU A 1 171 ? 6.025 -8.641 -25.459 1.00 96.19 171 LEU A N 1
ATOM 1382 C CA . LEU A 1 171 ? 5.518 -7.840 -26.590 1.00 96.19 171 LEU A CA 1
ATOM 1383 C C . LEU A 1 171 ? 4.429 -8.559 -27.401 1.00 96.19 171 LEU A C 1
ATOM 1385 O O . LEU A 1 171 ? 3.534 -7.896 -27.928 1.00 96.19 171 LEU A O 1
ATOM 1389 N N . MET A 1 172 ? 4.529 -9.883 -27.542 1.00 95.56 172 MET A N 1
ATOM 1390 C CA . MET A 1 172 ? 3.539 -10.693 -28.249 1.00 95.56 172 MET A CA 1
ATOM 1391 C C . MET A 1 172 ? 2.244 -10.820 -27.440 1.00 95.56 172 MET A C 1
ATOM 1393 O O . MET A 1 172 ? 1.163 -10.668 -28.009 1.00 95.56 172 MET A O 1
ATOM 1397 N N . ASP A 1 173 ? 2.347 -11.018 -26.126 1.00 95.75 173 ASP A N 1
ATOM 1398 C CA . ASP A 1 173 ? 1.198 -11.105 -25.218 1.00 95.75 173 ASP A CA 1
ATOM 1399 C C . ASP A 1 173 ? 0.377 -9.804 -25.216 1.00 95.75 173 ASP A C 1
ATOM 1401 O O . ASP A 1 173 ? -0.853 -9.836 -25.175 1.00 95.75 173 ASP A O 1
ATOM 1405 N N . HIS A 1 174 ? 1.044 -8.657 -25.388 1.00 94.88 174 HIS A N 1
ATOM 1406 C CA . HIS A 1 174 ? 0.416 -7.330 -25.460 1.00 94.88 174 HIS A CA 1
ATOM 1407 C C . HIS A 1 174 ? 0.096 -6.849 -26.887 1.00 94.88 174 HIS A C 1
ATOM 1409 O O . HIS A 1 174 ? -0.241 -5.678 -27.086 1.00 94.88 174 HIS A O 1
ATOM 1415 N N . ALA A 1 175 ? 0.185 -7.711 -27.909 1.00 93.88 175 ALA A N 1
ATOM 1416 C CA . ALA A 1 175 ? 0.038 -7.300 -29.311 1.00 93.88 175 ALA A CA 1
ATOM 1417 C C . ALA A 1 175 ? -1.324 -6.648 -29.624 1.00 93.88 175 ALA A C 1
ATOM 1419 O O . ALA A 1 175 ? -1.389 -5.688 -30.397 1.00 93.88 175 ALA A O 1
ATOM 1420 N N . LEU A 1 176 ? -2.411 -7.136 -29.014 1.00 93.75 176 LEU A N 1
ATOM 1421 C CA . LEU A 1 176 ? -3.755 -6.576 -29.206 1.00 93.75 176 LEU A CA 1
ATOM 1422 C C . LEU A 1 176 ? -3.902 -5.197 -28.555 1.00 93.75 176 LEU A C 1
ATOM 1424 O O . LEU A 1 176 ? -4.403 -4.275 -29.197 1.00 93.75 176 LEU A O 1
ATOM 1428 N N . ASP A 1 177 ? -3.428 -5.030 -27.320 1.00 93.56 177 ASP A N 1
ATOM 1429 C CA . ASP A 1 177 ? -3.470 -3.741 -26.621 1.00 93.56 177 ASP A CA 1
ATOM 1430 C C . ASP A 1 177 ? -2.654 -2.683 -27.369 1.00 93.56 177 ASP A C 1
ATOM 1432 O O . ASP A 1 177 ? -3.099 -1.551 -27.564 1.00 93.56 177 ASP A O 1
ATOM 1436 N N . LEU A 1 178 ? -1.483 -3.072 -27.874 1.00 94.62 178 LEU A N 1
ATOM 1437 C CA . LEU A 1 178 ? -0.650 -2.235 -28.731 1.00 94.62 178 LEU A CA 1
ATOM 1438 C C . LEU A 1 178 ? -1.367 -1.817 -30.021 1.00 94.62 178 LEU A C 1
ATOM 1440 O O . LEU A 1 178 ? -1.331 -0.637 -30.389 1.00 94.62 178 LEU A O 1
ATOM 1444 N N . ALA A 1 179 ? -2.070 -2.749 -30.670 1.00 94.56 179 ALA A N 1
ATOM 1445 C CA . ALA A 1 179 ? -2.863 -2.460 -31.860 1.00 94.56 179 ALA A CA 1
ATOM 1446 C C . ALA A 1 179 ? -4.000 -1.466 -31.566 1.00 94.56 179 ALA A C 1
ATOM 1448 O O . ALA A 1 179 ? -4.172 -0.505 -32.318 1.00 94.56 179 ALA A O 1
ATOM 1449 N N . PHE A 1 180 ? -4.723 -1.626 -30.450 1.00 93.75 180 PHE A N 1
ATOM 1450 C CA . PHE A 1 180 ? -5.767 -0.681 -30.028 1.00 93.75 180 PHE A CA 1
ATOM 1451 C C . PHE A 1 180 ? -5.231 0.724 -29.737 1.00 93.75 180 PHE A C 1
ATOM 1453 O O . PHE A 1 180 ? -5.943 1.710 -29.934 1.00 93.75 180 PHE A O 1
ATOM 1460 N N . LEU A 1 181 ? -3.982 0.829 -29.283 1.00 94.19 181 LEU A N 1
ATOM 1461 C CA . LEU A 1 181 ? -3.319 2.106 -29.018 1.00 94.19 181 LEU A CA 1
ATOM 1462 C C . LEU A 1 181 ? -2.670 2.732 -30.257 1.00 94.19 181 LEU A C 1
ATOM 1464 O O . LEU A 1 181 ? -2.224 3.877 -30.182 1.00 94.19 181 LEU A O 1
ATOM 1468 N N . GLY A 1 182 ? -2.585 2.007 -31.376 1.00 95.25 182 GLY A N 1
ATOM 1469 C CA . GLY A 1 182 ? -1.839 2.447 -32.557 1.00 95.25 182 GLY A CA 1
ATOM 1470 C C . GLY A 1 182 ? -0.328 2.544 -32.313 1.00 95.25 182 GLY A C 1
ATOM 1471 O O . GLY A 1 182 ? 0.351 3.342 -32.958 1.00 95.25 182 GLY A O 1
ATOM 1472 N N . VAL A 1 183 ? 0.207 1.765 -31.367 1.00 95.31 183 VAL A N 1
ATOM 1473 C CA . VAL A 1 183 ? 1.630 1.755 -31.001 1.00 95.31 183 VAL A CA 1
ATOM 1474 C C . VAL A 1 183 ? 2.269 0.474 -31.526 1.00 95.31 183 VAL A C 1
ATOM 1476 O O . VAL A 1 183 ? 1.797 -0.620 -31.240 1.00 95.31 183 VAL A O 1
ATOM 1479 N N . SER A 1 184 ? 3.368 0.583 -32.277 1.00 95.44 184 SER A N 1
ATOM 1480 C CA . SER A 1 184 ? 4.090 -0.609 -32.741 1.00 95.44 184 SER A CA 1
ATOM 1481 C C . SER A 1 184 ? 4.876 -1.275 -31.595 1.00 95.44 184 SER A C 1
ATOM 1483 O O . SER A 1 184 ? 5.403 -0.559 -30.734 1.00 95.44 184 SER A O 1
ATOM 1485 N N . PRO A 1 185 ? 5.056 -2.612 -31.597 1.00 95.94 185 PRO A N 1
ATOM 1486 C CA . PRO A 1 185 ? 5.892 -3.299 -30.607 1.00 95.94 185 PRO A CA 1
ATOM 1487 C C . PRO A 1 185 ? 7.319 -2.743 -30.522 1.00 95.94 185 PRO A C 1
ATOM 1489 O O . PRO A 1 185 ? 7.850 -2.561 -29.428 1.00 95.94 185 PRO A O 1
ATOM 1492 N N . SER A 1 186 ? 7.920 -2.384 -31.662 1.00 95.00 186 SER A N 1
ATOM 1493 C CA . SER A 1 186 ? 9.239 -1.742 -31.702 1.00 95.00 186 SER A CA 1
ATOM 1494 C C . SER A 1 186 ? 9.251 -0.386 -31.001 1.00 95.00 186 SER A C 1
ATOM 1496 O O . SER A 1 186 ? 10.189 -0.091 -30.270 1.00 95.00 186 SER A O 1
ATOM 1498 N N . THR A 1 187 ? 8.197 0.421 -31.163 1.00 95.00 187 THR A N 1
ATOM 1499 C CA . THR A 1 187 ? 8.082 1.720 -30.485 1.00 95.00 187 THR A CA 1
ATOM 1500 C C . THR A 1 187 ? 7.980 1.546 -28.972 1.00 95.00 187 THR A C 1
ATOM 1502 O O . THR A 1 187 ? 8.642 2.276 -28.234 1.00 95.00 187 THR A O 1
ATOM 1505 N N . LEU A 1 188 ? 7.186 0.577 -28.498 1.00 95.75 188 LEU A N 1
ATOM 1506 C CA . LEU A 1 188 ? 7.094 0.281 -27.067 1.00 95.75 188 LEU A CA 1
ATOM 1507 C C . LEU A 1 188 ? 8.449 -0.188 -26.517 1.00 95.75 188 LEU A C 1
ATOM 1509 O O . LEU A 1 188 ? 8.908 0.320 -25.493 1.00 95.75 188 LEU A O 1
ATOM 1513 N N . TYR A 1 189 ? 9.106 -1.114 -27.219 1.00 96.69 189 TYR A N 1
ATOM 1514 C CA . TYR A 1 189 ? 10.424 -1.614 -26.840 1.00 96.69 189 TYR A CA 1
ATOM 1515 C C . TYR A 1 189 ? 11.473 -0.499 -26.792 1.00 96.69 189 TYR A C 1
ATOM 1517 O O . TYR A 1 189 ? 12.242 -0.419 -25.838 1.00 96.69 189 TYR A O 1
ATOM 1525 N N . ASP A 1 190 ? 11.502 0.391 -27.785 1.00 94.06 190 ASP A N 1
ATOM 1526 C CA . ASP A 1 190 ? 12.460 1.495 -27.842 1.00 94.06 190 ASP A CA 1
ATOM 1527 C C . ASP A 1 190 ? 12.280 2.512 -26.707 1.00 94.06 190 ASP A C 1
ATOM 1529 O O . ASP A 1 190 ? 13.272 3.067 -26.224 1.00 94.06 190 ASP A O 1
ATOM 1533 N N . ASP A 1 191 ? 11.045 2.723 -26.248 1.00 90.69 191 ASP A N 1
ATOM 1534 C CA . ASP A 1 191 ? 10.755 3.524 -25.054 1.00 90.69 191 ASP A CA 1
ATOM 1535 C C . ASP A 1 191 ? 11.218 2.781 -23.782 1.00 90.69 191 ASP A C 1
ATOM 1537 O O . ASP A 1 191 ? 11.956 3.318 -22.949 1.00 90.69 191 ASP A O 1
ATOM 1541 N N . ALA A 1 192 ? 10.877 1.494 -23.661 1.00 95.94 192 ALA A N 1
ATOM 1542 C CA . ALA A 1 192 ? 11.146 0.678 -22.479 1.00 95.94 192 ALA A CA 1
ATOM 1543 C C . ALA A 1 192 ? 12.614 0.254 -22.297 1.00 95.94 192 ALA A C 1
ATOM 1545 O O . ALA A 1 192 ? 13.079 0.135 -21.160 1.00 95.94 192 ALA A O 1
ATOM 1546 N N . LYS A 1 193 ? 13.387 0.052 -23.372 1.00 94.69 193 LYS A N 1
ATOM 1547 C CA . LYS A 1 193 ? 14.763 -0.484 -23.310 1.00 94.69 193 LYS A CA 1
ATOM 1548 C C . LYS A 1 193 ? 15.680 0.344 -22.417 1.00 94.69 193 LYS A C 1
ATOM 1550 O O . LYS A 1 193 ? 16.599 -0.188 -21.799 1.00 94.69 193 LYS A O 1
ATOM 1555 N N . HIS A 1 194 ? 15.444 1.652 -22.318 1.00 93.88 194 HIS A N 1
ATOM 1556 C CA . HIS A 1 194 ? 16.221 2.530 -21.448 1.00 93.88 194 HIS A CA 1
ATOM 1557 C C . HIS A 1 194 ? 15.938 2.264 -19.963 1.00 93.88 194 HIS A C 1
ATOM 1559 O O . HIS A 1 194 ? 16.865 2.308 -19.155 1.00 93.88 194 HIS A O 1
ATOM 1565 N N . HIS A 1 195 ? 14.694 1.930 -19.612 1.00 94.88 195 HIS A N 1
ATOM 1566 C CA . HIS A 1 195 ? 14.324 1.499 -18.264 1.00 94.88 195 HIS A CA 1
ATOM 1567 C C . HIS A 1 195 ? 14.981 0.162 -17.927 1.00 94.88 195 HIS A C 1
ATOM 1569 O O . HIS A 1 195 ? 15.672 0.070 -16.915 1.00 94.88 195 HIS A O 1
ATOM 1575 N N . LEU A 1 196 ? 14.845 -0.830 -18.813 1.00 94.19 196 LEU A N 1
ATOM 1576 C CA . LEU A 1 196 ? 15.429 -2.164 -18.635 1.00 94.19 196 LEU A CA 1
ATOM 1577 C C . LEU A 1 196 ? 16.954 -2.103 -18.487 1.00 94.19 196 LEU A C 1
ATOM 1579 O O . LEU A 1 196 ? 17.517 -2.685 -17.565 1.00 94.19 196 LEU A O 1
ATOM 1583 N N . ASN A 1 197 ? 17.630 -1.310 -19.325 1.00 91.12 197 ASN A N 1
ATOM 1584 C CA . ASN A 1 197 ? 19.072 -1.078 -19.215 1.00 91.12 197 ASN A CA 1
ATOM 1585 C C . ASN A 1 197 ? 19.464 -0.400 -17.895 1.00 91.12 197 ASN A C 1
ATOM 1587 O O . ASN A 1 197 ? 20.527 -0.694 -17.344 1.00 91.12 197 ASN A O 1
ATOM 1591 N N . GLY A 1 198 ? 18.637 0.526 -17.404 1.00 91.00 198 GLY A N 1
ATOM 1592 C CA . GLY A 1 198 ? 18.827 1.170 -16.108 1.00 91.00 198 GLY A CA 1
ATOM 1593 C C . GLY A 1 198 ? 18.717 0.174 -14.956 1.00 91.00 198 GLY A C 1
ATOM 1594 O O . GLY A 1 198 ? 19.598 0.145 -14.101 1.00 91.00 198 GLY A O 1
ATOM 1595 N N . LEU A 1 199 ? 17.686 -0.673 -14.975 1.00 91.75 199 LEU A N 1
ATOM 1596 C CA . LEU A 1 199 ? 17.450 -1.720 -13.977 1.00 91.75 199 LEU A CA 1
ATOM 1597 C C . LEU A 1 199 ? 18.574 -2.760 -13.980 1.00 91.75 199 LEU A C 1
ATOM 1599 O O . LEU A 1 199 ? 19.179 -3.006 -12.942 1.00 91.75 199 LEU A O 1
ATOM 1603 N N . PHE A 1 200 ? 18.932 -3.285 -15.153 1.00 89.62 200 PHE A N 1
ATOM 1604 C CA . PHE A 1 200 ? 20.014 -4.257 -15.316 1.00 89.62 200 PHE A CA 1
ATOM 1605 C C . PHE A 1 200 ? 21.350 -3.738 -14.766 1.00 89.62 200 PHE A C 1
ATOM 1607 O O . PHE A 1 200 ? 22.019 -4.404 -13.978 1.00 89.62 200 PHE A O 1
ATOM 1614 N N . LYS A 1 201 ? 21.743 -2.514 -15.144 1.00 87.69 201 LYS A N 1
ATOM 1615 C CA . LYS A 1 201 ? 22.986 -1.895 -14.651 1.00 87.69 201 LYS A CA 1
ATOM 1616 C C . LYS A 1 201 ? 22.914 -1.559 -13.162 1.00 87.69 201 LYS A C 1
ATOM 1618 O O . LYS A 1 201 ? 23.925 -1.677 -12.476 1.00 87.69 201 LYS A O 1
ATOM 1623 N N . GLY A 1 202 ? 21.741 -1.152 -12.681 1.00 88.38 202 GLY A N 1
ATOM 1624 C CA . GLY A 1 202 ? 21.490 -0.860 -11.276 1.00 88.38 202 GLY A CA 1
ATOM 1625 C C . GLY A 1 202 ? 21.611 -2.093 -10.384 1.00 88.38 202 GLY A C 1
ATOM 1626 O O . GLY A 1 202 ? 22.218 -1.998 -9.330 1.00 88.38 202 GLY A O 1
ATOM 1627 N N . LEU A 1 203 ? 21.115 -3.254 -10.817 1.00 87.94 203 LEU A N 1
ATOM 1628 C CA . LEU A 1 203 ? 21.228 -4.507 -10.057 1.00 87.94 203 LEU A CA 1
ATOM 1629 C C . LEU A 1 203 ? 22.659 -5.055 -10.009 1.00 87.94 203 LEU A C 1
ATOM 1631 O O . LEU A 1 203 ? 23.062 -5.652 -9.017 1.00 87.94 203 LEU A O 1
ATOM 1635 N N . LYS A 1 204 ? 23.459 -4.812 -11.055 1.00 84.88 204 LYS A N 1
ATOM 1636 C CA . LYS A 1 204 ? 24.898 -5.137 -11.047 1.00 84.88 204 LYS A CA 1
ATOM 1637 C C . LYS A 1 204 ? 25.720 -4.198 -10.166 1.00 84.88 204 LYS A C 1
ATOM 1639 O O . LYS A 1 204 ? 26.894 -4.462 -9.903 1.00 84.88 204 LYS A O 1
ATOM 1644 N N . TYR A 1 205 ? 25.136 -3.088 -9.725 1.00 81.00 205 TYR A N 1
ATOM 1645 C CA . TYR A 1 205 ? 25.789 -2.173 -8.813 1.00 81.00 205 TYR A CA 1
ATOM 1646 C C . TYR A 1 205 ? 25.642 -2.663 -7.368 1.00 81.00 205 TYR A C 1
ATOM 1648 O O . TYR A 1 205 ? 24.557 -2.617 -6.802 1.00 81.00 205 TYR A O 1
ATOM 1656 N N . GLN A 1 206 ? 26.755 -3.072 -6.752 1.00 66.56 206 GLN A N 1
ATOM 1657 C CA . GLN A 1 206 ? 26.827 -3.435 -5.329 1.00 66.56 206 GLN A CA 1
ATOM 1658 C C . GLN A 1 206 ? 26.663 -2.185 -4.447 1.00 66.56 206 GLN A C 1
ATOM 1660 O O . GLN A 1 206 ? 27.641 -1.561 -4.028 1.00 66.56 206 GLN A O 1
ATOM 1665 N N . GLY A 1 207 ? 25.413 -1.772 -4.250 1.00 73.56 207 GLY A N 1
ATOM 1666 C CA . GLY A 1 207 ? 25.020 -0.584 -3.498 1.00 73.56 207 GLY A CA 1
ATOM 1667 C C . GLY A 1 207 ? 23.910 -0.888 -2.499 1.00 73.56 207 GLY A C 1
ATOM 1668 O O . GLY A 1 207 ? 24.027 -1.810 -1.703 1.00 73.56 207 GLY A O 1
ATOM 1669 N N . VAL A 1 208 ? 22.839 -0.091 -2.542 1.00 72.75 208 VAL A N 1
ATOM 1670 C CA . VAL A 1 208 ? 21.679 -0.211 -1.635 1.00 72.75 208 VAL A CA 1
ATOM 1671 C C . VAL A 1 208 ? 21.021 -1.594 -1.728 1.00 72.75 208 VAL A C 1
ATOM 1673 O O . VAL A 1 208 ? 20.657 -2.168 -0.707 1.00 72.75 208 VAL A O 1
ATOM 1676 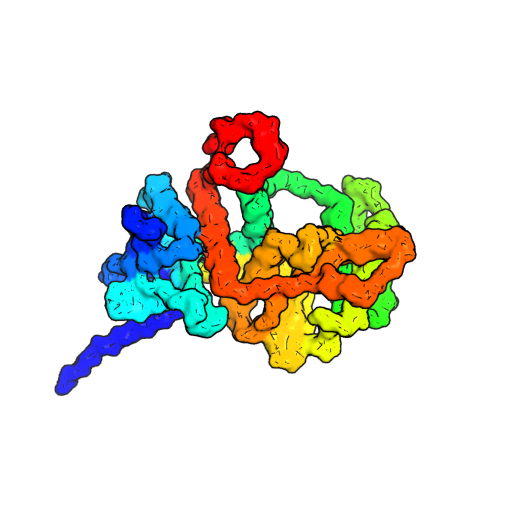N N . LEU A 1 209 ? 20.916 -2.149 -2.937 1.00 80.75 209 LEU A N 1
ATOM 1677 C CA . LEU A 1 209 ? 20.478 -3.520 -3.161 1.00 80.75 209 LEU A CA 1
ATOM 1678 C C . LEU A 1 209 ? 21.674 -4.363 -3.617 1.00 80.75 209 LEU A C 1
ATOM 1680 O O . LEU A 1 209 ? 22.140 -4.226 -4.745 1.00 80.75 209 LEU A O 1
ATOM 1684 N N . ASP A 1 210 ? 22.184 -5.213 -2.727 1.00 85.44 210 ASP A N 1
ATOM 1685 C CA . ASP A 1 210 ? 23.269 -6.149 -3.029 1.00 85.44 210 ASP A CA 1
ATOM 1686 C C . ASP A 1 210 ? 22.703 -7.546 -3.297 1.00 85.44 210 ASP A C 1
ATOM 1688 O O . ASP A 1 210 ? 22.329 -8.268 -2.370 1.00 85.44 210 ASP A O 1
ATOM 1692 N N . MET A 1 211 ? 22.680 -7.944 -4.572 1.00 87.62 211 MET A N 1
ATOM 1693 C CA . MET A 1 211 ? 22.163 -9.247 -4.999 1.00 87.62 211 MET A CA 1
ATOM 1694 C C . MET A 1 211 ? 22.907 -10.430 -4.360 1.00 87.62 211 MET A C 1
ATOM 1696 O O . MET A 1 211 ? 22.316 -11.489 -4.173 1.00 87.62 211 MET A O 1
ATOM 1700 N N . ASN A 1 212 ? 24.162 -10.257 -3.924 1.00 88.38 212 ASN A N 1
ATOM 1701 C CA . ASN A 1 212 ? 24.906 -11.317 -3.235 1.00 88.38 212 ASN A CA 1
ATOM 1702 C C . ASN A 1 212 ? 24.362 -11.628 -1.835 1.00 88.38 212 ASN A C 1
ATOM 1704 O O . ASN A 1 212 ? 24.680 -12.682 -1.272 1.00 88.38 212 ASN A O 1
ATOM 1708 N N . ARG A 1 213 ? 23.571 -10.721 -1.254 1.00 91.00 213 ARG A N 1
ATOM 1709 C CA . ARG A 1 213 ? 22.907 -10.891 0.043 1.00 91.00 213 ARG A CA 1
ATOM 1710 C C . ARG A 1 213 ? 21.514 -11.494 -0.079 1.00 91.00 213 ARG A C 1
ATOM 1712 O O . ARG A 1 213 ? 20.915 -11.782 0.951 1.00 91.00 213 ARG A O 1
ATOM 1719 N N . ILE A 1 214 ? 21.018 -11.708 -1.293 1.00 93.69 214 ILE A N 1
ATOM 1720 C CA . ILE A 1 214 ? 19.696 -12.278 -1.538 1.00 93.69 214 ILE A CA 1
ATOM 1721 C C . ILE A 1 214 ? 19.802 -13.808 -1.593 1.00 93.69 214 ILE A C 1
ATOM 1723 O O . ILE A 1 214 ? 20.741 -14.361 -2.165 1.00 93.69 214 ILE A O 1
ATOM 1727 N N . GLU A 1 215 ? 18.876 -14.481 -0.917 1.00 95.50 215 GLU A N 1
ATOM 1728 C CA . GLU A 1 215 ? 18.729 -15.939 -0.873 1.00 95.50 215 GLU A CA 1
ATOM 1729 C C . GLU A 1 215 ? 17.623 -16.394 -1.829 1.00 95.50 215 GLU A C 1
ATOM 1731 O O . GLU A 1 215 ? 17.843 -17.280 -2.649 1.00 95.50 215 GLU A O 1
ATOM 1736 N N . GLU A 1 216 ? 16.451 -15.757 -1.752 1.00 95.94 216 GLU A N 1
ATOM 1737 C CA . GLU A 1 216 ? 15.279 -16.096 -2.562 1.00 95.94 216 GLU A CA 1
ATOM 1738 C C . GLU A 1 216 ? 14.576 -14.830 -3.067 1.00 95.94 216 GLU A C 1
ATOM 1740 O O . GLU A 1 216 ? 14.593 -13.778 -2.418 1.00 95.94 216 GLU A O 1
ATOM 1745 N N . ILE A 1 217 ? 13.942 -14.945 -4.234 1.00 95.50 217 ILE A N 1
ATOM 1746 C CA . ILE A 1 217 ? 13.224 -13.864 -4.914 1.00 95.50 217 ILE A CA 1
ATOM 1747 C C . ILE A 1 217 ? 11.825 -14.369 -5.239 1.00 95.50 217 ILE A C 1
ATOM 1749 O O . ILE A 1 217 ? 11.669 -15.398 -5.893 1.00 95.50 217 ILE A O 1
ATOM 1753 N N . TYR A 1 218 ? 10.808 -13.637 -4.796 1.00 95.25 218 TYR A N 1
ATOM 1754 C CA . TYR A 1 218 ? 9.415 -13.964 -5.062 1.00 95.25 218 TYR A CA 1
ATOM 1755 C C . TYR A 1 218 ? 8.758 -12.818 -5.842 1.00 95.25 218 TYR A C 1
ATOM 1757 O O . TYR A 1 218 ? 8.373 -11.822 -5.222 1.00 95.25 218 TYR A O 1
ATOM 1765 N N . PRO A 1 219 ? 8.630 -12.935 -7.173 1.00 93.75 219 PRO A N 1
ATOM 1766 C CA . PRO A 1 219 ? 7.892 -11.963 -7.972 1.00 93.75 219 PRO A CA 1
ATOM 1767 C C . PRO A 1 219 ? 6.382 -12.070 -7.715 1.00 93.75 219 PRO A C 1
ATOM 1769 O O . PRO A 1 219 ? 5.875 -13.131 -7.330 1.00 93.75 219 PRO A O 1
ATOM 1772 N N . GLU A 1 220 ? 5.687 -10.959 -7.939 1.00 90.75 220 GLU A N 1
ATOM 1773 C CA . GLU A 1 220 ? 4.240 -10.827 -8.110 1.00 90.75 220 GLU A CA 1
ATOM 1774 C C . GLU A 1 220 ? 3.404 -11.588 -7.066 1.00 90.75 220 GLU A C 1
ATOM 1776 O O . GLU A 1 220 ? 2.660 -12.536 -7.349 1.00 90.75 220 GLU A O 1
ATOM 1781 N N . ARG A 1 221 ? 3.522 -11.169 -5.800 1.00 94.38 221 ARG A N 1
ATOM 1782 C CA . ARG A 1 221 ? 2.835 -11.818 -4.674 1.00 94.38 221 ARG A CA 1
ATOM 1783 C C . ARG A 1 221 ? 1.601 -11.049 -4.231 1.00 94.38 221 ARG A C 1
ATOM 1785 O O . ARG A 1 221 ? 1.684 -9.953 -3.681 1.00 94.38 221 ARG A O 1
ATOM 1792 N N . TYR A 1 222 ? 0.443 -11.685 -4.390 1.00 96.38 222 TYR A N 1
ATOM 1793 C CA . TYR A 1 222 ? -0.806 -11.217 -3.799 1.00 96.38 222 TYR A CA 1
ATOM 1794 C C . TYR A 1 222 ? -0.859 -11.541 -2.302 1.00 96.38 222 TYR A C 1
ATOM 1796 O O . TYR A 1 222 ? -0.656 -12.686 -1.889 1.00 96.38 222 TYR A O 1
ATOM 1804 N N . ILE A 1 223 ? -1.178 -10.534 -1.492 1.00 96.69 223 ILE A N 1
ATOM 1805 C CA . ILE A 1 223 ? -1.455 -10.684 -0.063 1.00 96.69 223 ILE A CA 1
ATOM 1806 C C . ILE A 1 223 ? -2.828 -10.087 0.226 1.00 96.69 223 ILE A C 1
ATOM 1808 O O . ILE A 1 223 ? -3.151 -8.986 -0.220 1.00 96.69 223 ILE A O 1
ATOM 1812 N N . ILE A 1 224 ? -3.642 -10.832 0.966 1.00 96.62 224 ILE A N 1
ATOM 1813 C CA . ILE A 1 224 ? -4.958 -10.417 1.443 1.00 96.62 224 ILE A CA 1
ATOM 1814 C C . ILE A 1 224 ? -4.965 -10.665 2.944 1.00 96.62 224 ILE A C 1
ATOM 1816 O O . ILE A 1 224 ? -4.624 -11.765 3.376 1.00 96.62 224 ILE A O 1
ATOM 1820 N N . ASN A 1 225 ? -5.360 -9.662 3.718 1.00 95.94 225 ASN A N 1
ATOM 1821 C CA . ASN A 1 225 ? -5.557 -9.802 5.148 1.00 95.94 225 ASN A CA 1
ATOM 1822 C C . ASN A 1 225 ? -6.916 -9.195 5.542 1.00 95.94 225 ASN A C 1
ATOM 1824 O O . ASN A 1 225 ? -7.047 -7.968 5.612 1.00 95.94 225 ASN A O 1
ATOM 1828 N N . PRO A 1 226 ? -7.936 -10.042 5.780 1.00 94.75 226 PRO A N 1
ATOM 1829 C CA . PRO A 1 226 ? -9.257 -9.594 6.207 1.00 94.75 226 PRO A CA 1
ATOM 1830 C C . PRO A 1 226 ? -9.267 -8.927 7.582 1.00 94.75 226 PRO A C 1
ATOM 1832 O O . PRO A 1 226 ? -10.097 -8.055 7.797 1.00 94.75 226 PRO A O 1
ATOM 1835 N N . HIS A 1 227 ? -8.345 -9.266 8.490 1.00 94.31 227 HIS A N 1
ATOM 1836 C CA . HIS A 1 227 ? -8.326 -8.683 9.834 1.00 94.31 227 HIS A CA 1
ATOM 1837 C C . HIS A 1 227 ? -8.014 -7.186 9.814 1.00 94.31 227 HIS A C 1
ATOM 1839 O O . HIS A 1 227 ? -8.598 -6.442 10.599 1.00 94.31 227 HIS A O 1
ATOM 1845 N N . ILE A 1 228 ? -7.171 -6.747 8.871 1.00 96.31 228 ILE A N 1
ATOM 1846 C CA . ILE A 1 228 ? -6.868 -5.327 8.628 1.00 96.31 228 ILE A CA 1
ATOM 1847 C C . ILE A 1 228 ? -7.614 -4.729 7.427 1.00 96.31 228 ILE A C 1
ATOM 1849 O O . ILE A 1 228 ? -7.405 -3.570 7.070 1.00 96.31 228 ILE A O 1
ATOM 1853 N N . GLY A 1 229 ? -8.492 -5.502 6.781 1.00 97.25 229 GLY A N 1
ATOM 1854 C CA . GLY A 1 229 ? -9.294 -5.043 5.647 1.00 97.25 229 GLY A CA 1
ATOM 1855 C C . GLY A 1 229 ? -8.473 -4.551 4.452 1.00 97.25 229 GLY A C 1
ATOM 1856 O O . GLY A 1 229 ? -8.891 -3.612 3.769 1.00 97.25 229 GLY A O 1
ATOM 1857 N N . LEU A 1 230 ? -7.307 -5.158 4.198 1.00 97.75 230 LEU A N 1
ATOM 1858 C CA . LEU A 1 230 ? -6.399 -4.774 3.114 1.00 97.75 230 LEU A CA 1
ATOM 1859 C C . LEU A 1 230 ? -6.061 -5.932 2.177 1.00 97.75 230 LEU A C 1
ATOM 1861 O O . LEU A 1 230 ? -5.982 -7.098 2.566 1.00 97.75 230 LEU A O 1
ATOM 1865 N N . LYS A 1 231 ? -5.806 -5.581 0.917 1.00 97.62 231 LYS A N 1
ATOM 1866 C CA . LYS A 1 231 ? -5.229 -6.474 -0.089 1.00 97.62 231 LYS A CA 1
ATOM 1867 C C . LYS A 1 231 ? -4.273 -5.732 -1.009 1.00 97.62 231 LYS A C 1
ATOM 1869 O O . LYS A 1 231 ? -4.466 -4.555 -1.295 1.00 97.62 231 LYS A O 1
ATOM 1874 N N . GLY A 1 232 ? -3.281 -6.426 -1.539 1.00 96.88 232 GLY A N 1
ATOM 1875 C CA . GLY A 1 232 ? -2.311 -5.833 -2.448 1.00 96.88 232 GLY A CA 1
ATOM 1876 C C . GLY A 1 232 ? -1.561 -6.877 -3.254 1.00 96.88 232 GLY A C 1
ATOM 1877 O O . GLY A 1 232 ? -1.611 -8.067 -2.943 1.00 96.88 232 GLY A O 1
ATOM 1878 N N . ARG A 1 233 ? -0.878 -6.409 -4.294 1.00 96.81 233 ARG A N 1
ATOM 1879 C CA . ARG A 1 233 ? 0.052 -7.199 -5.093 1.00 96.81 233 ARG A CA 1
ATOM 1880 C C . ARG A 1 233 ? 1.416 -6.543 -4.987 1.00 96.81 233 ARG A C 1
ATOM 1882 O O . ARG A 1 233 ? 1.568 -5.403 -5.407 1.00 96.81 233 ARG A O 1
ATOM 1889 N N . ILE A 1 234 ? 2.351 -7.232 -4.354 1.00 96.56 234 ILE A N 1
ATOM 1890 C CA . ILE A 1 234 ? 3.718 -6.755 -4.183 1.00 96.56 234 ILE A CA 1
ATOM 1891 C C . ILE A 1 234 ? 4.486 -7.161 -5.435 1.00 96.56 234 ILE A C 1
ATOM 1893 O O . ILE A 1 234 ? 4.503 -8.356 -5.741 1.00 96.56 234 ILE A O 1
ATOM 1897 N N . ASP A 1 235 ? 5.112 -6.195 -6.118 1.00 96.06 235 ASP A N 1
ATOM 1898 C CA . ASP A 1 235 ? 5.904 -6.474 -7.322 1.00 96.06 235 ASP A CA 1
ATOM 1899 C C . ASP A 1 235 ? 6.972 -7.528 -7.007 1.00 96.06 235 ASP A C 1
ATOM 1901 O O . ASP A 1 235 ? 7.050 -8.549 -7.679 1.00 96.06 235 ASP A O 1
ATOM 1905 N N . LEU A 1 236 ? 7.746 -7.333 -5.931 1.00 96.06 236 LEU A N 1
ATOM 1906 C CA . LEU A 1 236 ? 8.808 -8.254 -5.525 1.00 96.06 236 LEU A CA 1
ATOM 1907 C C . LEU A 1 236 ? 8.940 -8.361 -4.005 1.00 96.06 236 LEU A C 1
ATOM 1909 O O . LEU A 1 236 ? 8.956 -7.362 -3.285 1.00 96.06 236 LEU A O 1
ATOM 1913 N N . ILE A 1 237 ? 9.127 -9.588 -3.520 1.00 97.31 237 ILE A N 1
ATOM 1914 C CA . ILE A 1 237 ? 9.592 -9.866 -2.159 1.00 97.31 237 ILE A CA 1
ATOM 1915 C C . ILE A 1 237 ? 10.975 -10.502 -2.250 1.00 97.31 237 ILE A C 1
ATOM 1917 O O . ILE A 1 237 ? 11.147 -11.550 -2.872 1.00 97.31 237 ILE A O 1
ATOM 1921 N N . LEU A 1 238 ? 11.956 -9.887 -1.597 1.00 96.38 238 LEU A N 1
ATOM 1922 C CA . LEU A 1 238 ? 13.312 -10.419 -1.495 1.00 96.38 238 LEU A CA 1
ATOM 1923 C C . LEU A 1 238 ? 13.522 -11.029 -0.115 1.00 96.38 238 LEU A C 1
ATOM 1925 O O . LEU A 1 238 ? 13.271 -10.361 0.887 1.00 96.38 238 LEU A O 1
ATOM 1929 N N . LYS A 1 239 ? 14.015 -12.265 -0.051 1.00 97.00 239 LYS A N 1
ATOM 1930 C CA . LYS A 1 239 ? 14.516 -12.883 1.180 1.00 97.00 239 LYS A CA 1
ATOM 1931 C C . LYS A 1 239 ? 16.031 -12.741 1.204 1.00 97.00 239 LYS A C 1
ATOM 1933 O O . LYS A 1 239 ? 16.722 -13.219 0.308 1.00 97.00 239 LYS A O 1
ATOM 1938 N N . HIS A 1 240 ? 16.547 -12.062 2.215 1.00 95.94 240 HIS A N 1
ATOM 1939 C CA . HIS A 1 240 ? 17.973 -11.882 2.455 1.00 95.94 240 HIS A CA 1
ATOM 1940 C C . HIS A 1 240 ? 18.543 -13.130 3.137 1.00 95.94 240 HIS A C 1
ATOM 1942 O O . HIS A 1 240 ? 17.852 -13.790 3.907 1.00 95.94 240 HIS A O 1
ATOM 1948 N N . LYS A 1 241 ? 19.832 -13.412 2.928 1.00 95.94 241 LYS A N 1
ATOM 1949 C CA . LYS A 1 241 ? 20.563 -14.536 3.545 1.00 95.94 241 LYS A CA 1
ATOM 1950 C C . LYS A 1 241 ? 20.603 -14.485 5.069 1.00 95.94 241 LYS A C 1
ATOM 1952 O O . LYS A 1 241 ? 20.843 -15.498 5.713 1.00 95.94 241 LYS A O 1
ATOM 1957 N N . ASP A 1 242 ? 20.400 -13.306 5.653 1.00 94.88 242 ASP A N 1
ATOM 1958 C CA . ASP A 1 242 ? 20.268 -13.165 7.101 1.00 94.88 242 ASP A CA 1
ATOM 1959 C C . ASP A 1 242 ? 18.866 -13.532 7.610 1.00 94.88 242 ASP A C 1
ATOM 1961 O O . ASP A 1 242 ? 18.658 -13.523 8.819 1.00 94.88 242 ASP A O 1
ATOM 1965 N N . GLY A 1 243 ? 17.926 -13.876 6.725 1.00 95.06 243 GLY A N 1
ATOM 1966 C CA . GLY A 1 243 ? 16.548 -14.264 7.012 1.00 95.06 243 GLY A CA 1
ATOM 1967 C C . GLY A 1 243 ? 15.528 -13.127 6.927 1.00 95.06 243 GLY A C 1
ATOM 1968 O O . GLY A 1 243 ? 14.335 -13.401 7.024 1.00 95.06 243 GLY A O 1
ATOM 1969 N N . ARG A 1 244 ? 15.948 -11.865 6.745 1.00 96.25 244 ARG A N 1
ATOM 1970 C CA . ARG A 1 244 ? 14.999 -10.749 6.598 1.00 96.25 244 ARG A CA 1
ATOM 1971 C C . ARG A 1 244 ? 14.287 -10.801 5.251 1.00 96.25 244 ARG A C 1
ATOM 1973 O O . ARG A 1 244 ? 14.912 -11.099 4.237 1.00 96.25 244 ARG A O 1
ATOM 1980 N N . LYS A 1 245 ? 13.012 -10.421 5.205 1.00 97.25 245 LYS A N 1
ATOM 1981 C CA . LYS A 1 245 ? 12.284 -10.183 3.950 1.00 97.25 245 LYS A CA 1
ATOM 1982 C C . LYS A 1 245 ? 12.107 -8.692 3.677 1.00 97.25 245 LYS A C 1
ATOM 1984 O O . LYS A 1 245 ? 12.051 -7.886 4.600 1.00 97.25 245 LYS A O 1
ATOM 1989 N N . GLN A 1 246 ? 12.031 -8.313 2.409 1.00 97.44 246 GLN A N 1
ATOM 1990 C CA . GLN A 1 246 ? 11.896 -6.923 1.982 1.00 97.44 246 GLN A CA 1
ATOM 1991 C C . GLN A 1 246 ? 10.886 -6.819 0.842 1.00 97.44 246 GLN A C 1
ATOM 1993 O O . GLN A 1 246 ? 11.044 -7.492 -0.176 1.00 97.44 246 GLN A O 1
ATOM 1998 N N . ALA A 1 247 ? 9.870 -5.971 1.010 1.00 97.44 247 ALA A N 1
ATOM 1999 C CA . ALA A 1 247 ? 8.948 -5.615 -0.063 1.00 97.44 247 ALA A CA 1
ATOM 2000 C C . ALA A 1 247 ? 9.579 -4.555 -0.971 1.00 97.44 247 ALA A C 1
ATOM 2002 O O . ALA A 1 247 ? 10.124 -3.560 -0.483 1.00 97.44 247 ALA A O 1
ATOM 2003 N N . ILE A 1 248 ? 9.471 -4.760 -2.280 1.00 96.50 248 ILE A N 1
ATOM 2004 C CA . ILE A 1 248 ? 9.979 -3.865 -3.313 1.00 96.50 248 ILE A CA 1
ATOM 2005 C C . ILE A 1 248 ? 8.827 -3.492 -4.255 1.00 96.50 248 ILE A C 1
ATOM 2007 O O . ILE A 1 248 ? 8.104 -4.370 -4.718 1.00 96.50 248 ILE A O 1
ATOM 2011 N N . GLU A 1 249 ? 8.687 -2.202 -4.558 1.00 96.75 249 GLU A N 1
ATOM 2012 C CA . GLU A 1 249 ? 7.788 -1.672 -5.594 1.00 96.75 249 GLU A CA 1
ATOM 2013 C C . GLU A 1 249 ? 8.610 -1.048 -6.723 1.00 96.75 249 GLU A C 1
ATOM 2015 O O . GLU A 1 249 ? 9.498 -0.225 -6.480 1.00 96.75 249 GLU A O 1
ATOM 2020 N N . LEU A 1 250 ? 8.294 -1.378 -7.968 1.00 96.00 250 LEU A N 1
ATOM 2021 C CA . LEU A 1 250 ? 8.892 -0.783 -9.151 1.00 96.00 250 LEU A CA 1
ATOM 2022 C C . LEU A 1 250 ? 8.014 0.357 -9.682 1.00 96.00 250 LEU A C 1
ATOM 2024 O O . LEU A 1 250 ? 6.795 0.278 -9.772 1.00 96.00 250 LEU A O 1
ATOM 2028 N N . LYS A 1 251 ? 8.651 1.465 -10.063 1.00 95.00 251 LYS A N 1
ATOM 2029 C CA . LYS A 1 251 ? 8.013 2.606 -10.720 1.00 95.00 251 LYS A CA 1
ATOM 2030 C C . LYS A 1 251 ? 8.790 2.998 -11.967 1.00 95.00 251 LYS A C 1
ATOM 2032 O O . LYS A 1 251 ? 9.988 3.284 -11.926 1.00 95.00 251 LYS A O 1
ATOM 2037 N N . THR A 1 252 ? 8.084 3.106 -13.092 1.00 93.06 252 THR A N 1
ATOM 2038 C CA . THR A 1 252 ? 8.652 3.632 -14.348 1.00 93.06 252 THR A CA 1
ATOM 2039 C C . THR A 1 252 ? 8.662 5.158 -14.419 1.00 93.06 252 THR A C 1
ATOM 2041 O O . THR A 1 252 ? 9.216 5.739 -15.349 1.00 93.06 252 THR A O 1
ATOM 2044 N N . SER A 1 253 ? 8.087 5.842 -13.431 1.00 87.88 253 SER A N 1
ATOM 2045 C CA . SER A 1 253 ? 8.155 7.297 -13.305 1.00 87.88 253 SER A CA 1
ATOM 2046 C C . SER A 1 253 ? 9.467 7.756 -12.642 1.00 87.88 253 SER A C 1
ATOM 2048 O O . SER A 1 253 ? 10.331 6.955 -12.278 1.00 87.88 253 SER A O 1
ATOM 2050 N N . LYS A 1 254 ? 9.657 9.076 -12.529 1.00 83.81 254 LYS A N 1
ATOM 2051 C CA . LYS A 1 254 ? 10.797 9.698 -11.831 1.00 83.81 254 LYS A CA 1
ATOM 2052 C C . LYS A 1 254 ? 10.415 10.060 -10.395 1.00 83.81 254 LYS A C 1
ATOM 2054 O O . LYS A 1 254 ? 9.272 10.464 -10.184 1.00 83.81 254 LYS A O 1
ATOM 2059 N N . PRO A 1 255 ? 11.334 9.995 -9.419 1.00 78.94 255 PRO A N 1
ATOM 2060 C CA . PRO A 1 255 ? 11.075 10.519 -8.082 1.00 78.94 255 PRO A CA 1
ATOM 2061 C C . PRO A 1 255 ? 11.043 12.056 -8.102 1.00 78.94 255 PRO A C 1
ATOM 2063 O O . PRO A 1 255 ? 11.634 12.690 -8.978 1.00 78.94 255 PRO A O 1
ATOM 2066 N N . TRP A 1 256 ? 10.360 12.659 -7.128 1.00 70.44 256 TRP A N 1
ATOM 2067 C CA . TRP A 1 256 ? 10.275 14.114 -6.969 1.00 70.44 256 TRP A CA 1
ATOM 2068 C C . TRP A 1 256 ? 11.231 14.506 -5.842 1.00 70.44 256 TRP A C 1
ATOM 2070 O O . TRP A 1 256 ? 10.813 14.782 -4.726 1.00 70.44 256 TRP A O 1
ATOM 2080 N N . GLY A 1 257 ? 12.536 14.449 -6.118 1.00 75.44 257 GLY A N 1
ATOM 2081 C CA . GLY A 1 257 ? 13.578 14.756 -5.135 1.00 75.44 257 GLY A CA 1
ATOM 2082 C C . GLY A 1 257 ? 14.384 13.541 -4.669 1.00 75.44 257 GLY A C 1
ATOM 2083 O O . GLY A 1 257 ? 14.630 12.607 -5.438 1.00 75.44 257 GLY A O 1
ATOM 2084 N N . LYS A 1 258 ? 14.890 13.619 -3.430 1.00 72.69 258 LYS A N 1
ATOM 2085 C CA . LYS A 1 258 ? 15.827 12.634 -2.859 1.00 72.69 258 LYS A CA 1
ATOM 2086 C C . LYS A 1 258 ? 15.130 11.407 -2.270 1.00 72.69 258 LYS A C 1
ATOM 2088 O O . LYS A 1 258 ? 15.714 10.323 -2.336 1.00 72.69 258 LYS A O 1
ATOM 2093 N N . ASP A 1 259 ? 13.912 11.584 -1.775 1.00 79.12 259 ASP A N 1
ATOM 2094 C CA . ASP A 1 259 ? 13.120 10.544 -1.122 1.00 79.12 259 ASP A CA 1
ATOM 2095 C C . ASP A 1 259 ? 12.119 9.910 -2.098 1.00 79.12 259 ASP A C 1
ATOM 2097 O O . ASP A 1 259 ? 11.898 10.401 -3.214 1.00 79.12 259 ASP A O 1
ATOM 2101 N N . ALA A 1 260 ? 11.527 8.783 -1.697 1.00 83.12 260 ALA A N 1
ATOM 2102 C CA . ALA A 1 260 ? 10.400 8.217 -2.424 1.00 83.12 260 ALA A CA 1
ATOM 2103 C C . ALA A 1 260 ? 9.200 9.184 -2.377 1.00 83.12 260 ALA A C 1
ATOM 2105 O O . ALA A 1 260 ? 8.987 9.890 -1.394 1.00 83.12 260 ALA A O 1
ATOM 2106 N N . GLN A 1 261 ? 8.419 9.235 -3.462 1.00 87.19 261 GLN A N 1
ATOM 2107 C CA . GLN A 1 261 ? 7.206 10.051 -3.492 1.00 87.19 261 GLN A CA 1
ATOM 2108 C C . GLN A 1 261 ? 6.225 9.568 -2.408 1.00 87.19 261 GLN A C 1
ATOM 2110 O O . GLN A 1 261 ? 6.059 8.353 -2.289 1.00 87.19 261 GLN A O 1
ATOM 2115 N N . PRO A 1 262 ? 5.511 10.464 -1.696 1.00 87.44 262 PRO A N 1
ATOM 2116 C CA . PRO A 1 262 ? 4.649 10.087 -0.570 1.00 87.44 262 PRO A CA 1
ATOM 2117 C C . PRO A 1 262 ? 3.655 8.957 -0.875 1.00 87.44 262 PRO A C 1
ATOM 2119 O O . PRO A 1 262 ? 3.588 7.982 -0.135 1.00 87.44 262 PRO A O 1
ATOM 2122 N N . GLY A 1 263 ? 2.960 9.013 -2.018 1.00 88.38 263 GLY A N 1
ATOM 2123 C CA . GLY A 1 263 ? 2.024 7.954 -2.413 1.00 88.38 263 GLY A CA 1
ATOM 2124 C C . GLY A 1 263 ? 2.696 6.603 -2.691 1.00 88.38 263 GLY A C 1
ATOM 2125 O O . GLY A 1 263 ? 2.100 5.559 -2.451 1.00 88.38 263 GLY A O 1
ATOM 2126 N N . HIS A 1 264 ? 3.947 6.594 -3.158 1.00 93.31 264 HIS A N 1
ATOM 2127 C CA . HIS A 1 264 ? 4.710 5.355 -3.335 1.00 93.31 264 HIS A CA 1
ATOM 2128 C C . HIS A 1 264 ? 5.254 4.832 -2.000 1.00 93.31 264 HIS A C 1
ATOM 2130 O O . HIS A 1 264 ? 5.284 3.624 -1.796 1.00 93.31 264 HIS A O 1
ATOM 2136 N N . THR A 1 265 ? 5.645 5.726 -1.088 1.00 94.25 265 THR A N 1
ATOM 2137 C CA . THR A 1 265 ? 6.019 5.387 0.293 1.00 94.25 265 THR A CA 1
ATOM 2138 C C . THR A 1 265 ? 4.852 4.710 1.013 1.00 94.25 265 THR A C 1
ATOM 2140 O O . THR A 1 265 ? 5.008 3.595 1.502 1.00 94.25 265 THR A O 1
ATOM 2143 N N . LEU A 1 266 ? 3.656 5.309 0.959 1.00 94.56 266 LEU A N 1
ATOM 2144 C CA . LEU A 1 266 ? 2.433 4.731 1.523 1.00 94.56 266 LEU A CA 1
ATOM 2145 C C . LEU A 1 266 ? 2.134 3.338 0.946 1.00 94.56 266 LEU A C 1
ATOM 2147 O O . LEU A 1 266 ? 1.737 2.435 1.679 1.00 94.56 266 LEU A O 1
ATOM 2151 N N . GLN A 1 267 ? 2.357 3.140 -0.358 1.00 95.88 267 GLN A N 1
ATOM 2152 C CA . GLN A 1 267 ? 2.170 1.842 -1.011 1.00 95.88 267 GLN A CA 1
ATOM 2153 C C . GLN A 1 267 ? 3.061 0.757 -0.397 1.00 95.88 267 GLN A C 1
ATOM 2155 O O . GLN A 1 267 ? 2.581 -0.313 -0.025 1.00 95.88 267 GLN A O 1
ATOM 2160 N N . VAL A 1 268 ? 4.360 1.031 -0.278 1.00 97.12 268 VAL A N 1
ATOM 2161 C CA . VAL A 1 268 ? 5.315 0.038 0.223 1.00 97.12 268 VAL A CA 1
ATOM 2162 C C . VAL A 1 268 ? 5.226 -0.158 1.736 1.00 97.12 268 VAL A C 1
ATOM 2164 O O . VAL A 1 268 ? 5.461 -1.265 2.218 1.00 97.12 268 VAL A O 1
ATOM 2167 N N . HIS A 1 269 ? 4.807 0.865 2.484 1.00 97.12 269 HIS A N 1
ATOM 2168 C CA . HIS A 1 269 ? 4.429 0.743 3.894 1.00 97.12 269 HIS A CA 1
ATOM 2169 C C . HIS A 1 269 ? 3.221 -0.174 4.085 1.00 97.12 269 HIS A C 1
ATOM 2171 O O . HIS A 1 269 ? 3.227 -1.018 4.977 1.00 97.12 269 HIS A O 1
ATOM 2177 N N . ALA A 1 270 ? 2.216 -0.083 3.212 1.00 97.31 270 ALA A N 1
ATOM 2178 C CA . ALA A 1 270 ? 1.060 -0.972 3.263 1.00 97.31 270 ALA A CA 1
ATOM 2179 C C . ALA A 1 270 ? 1.429 -2.436 3.013 1.00 97.31 270 ALA A C 1
ATOM 2181 O O . ALA A 1 270 ? 0.912 -3.334 3.676 1.00 97.31 270 ALA A O 1
ATOM 2182 N N . TYR A 1 271 ? 2.345 -2.685 2.077 1.00 97.75 271 TYR A N 1
ATOM 2183 C CA . TYR A 1 271 ? 2.882 -4.024 1.847 1.00 97.75 271 TYR A CA 1
ATOM 2184 C C . TYR A 1 271 ? 3.702 -4.532 3.025 1.00 97.75 271 TYR A C 1
ATOM 2186 O O . TYR A 1 271 ? 3.565 -5.696 3.392 1.00 97.75 271 TYR A O 1
ATOM 2194 N N . HIS A 1 272 ? 4.501 -3.661 3.642 1.00 97.12 272 HIS A N 1
ATOM 2195 C CA . HIS A 1 272 ? 5.237 -3.996 4.852 1.00 97.12 272 HIS A CA 1
ATOM 2196 C C . HIS A 1 272 ? 4.281 -4.422 5.975 1.00 97.12 272 HIS A C 1
ATOM 2198 O O . HIS A 1 272 ? 4.447 -5.515 6.509 1.00 97.12 272 HIS A O 1
ATOM 2204 N N . LEU A 1 273 ? 3.220 -3.651 6.249 1.00 96.31 273 LEU A N 1
ATOM 2205 C CA . LEU A 1 273 ? 2.212 -4.039 7.242 1.00 96.31 273 LEU A CA 1
ATOM 2206 C C . LEU A 1 273 ? 1.504 -5.352 6.871 1.00 96.31 273 LEU A C 1
ATOM 2208 O O . LEU A 1 273 ? 1.342 -6.220 7.720 1.00 96.31 273 LEU A O 1
ATOM 2212 N N . LEU A 1 274 ? 1.112 -5.538 5.605 1.00 96.50 274 LEU A N 1
ATOM 2213 C CA . LEU A 1 274 ? 0.493 -6.787 5.141 1.00 96.50 274 LEU A CA 1
ATOM 2214 C C . LEU A 1 274 ? 1.395 -8.008 5.366 1.00 96.50 274 LEU A C 1
ATOM 2216 O O . LEU A 1 274 ? 0.888 -9.089 5.663 1.00 96.50 274 LEU A O 1
ATOM 2220 N N . MET A 1 275 ? 2.711 -7.851 5.209 1.00 96.38 275 MET A N 1
ATOM 2221 C CA . MET A 1 275 ? 3.684 -8.901 5.502 1.00 96.38 275 MET A CA 1
ATOM 2222 C C . MET A 1 275 ? 3.803 -9.148 7.009 1.00 96.38 275 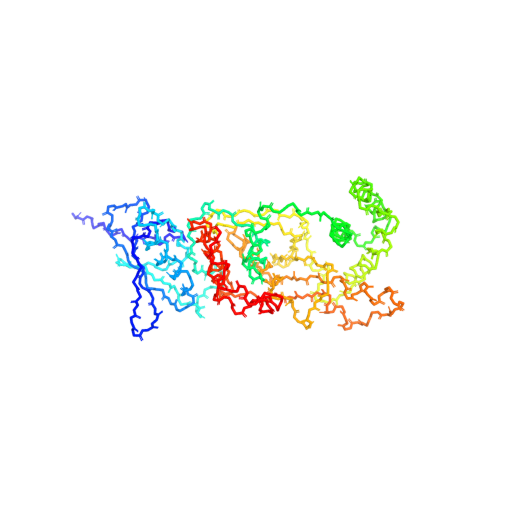MET A C 1
ATOM 2224 O O . MET A 1 275 ? 3.733 -10.304 7.423 1.00 96.38 275 MET A O 1
ATOM 2228 N N . MET A 1 276 ? 3.905 -8.091 7.824 1.00 93.94 276 MET A N 1
ATOM 2229 C CA . MET A 1 276 ? 3.948 -8.206 9.290 1.00 93.94 276 MET A CA 1
ATOM 2230 C C . MET A 1 276 ? 2.739 -8.969 9.828 1.00 93.94 276 MET A C 1
ATOM 2232 O O . MET A 1 276 ? 2.892 -9.970 10.520 1.00 93.94 276 MET A O 1
ATOM 2236 N N . GLU A 1 277 ? 1.535 -8.564 9.425 1.00 92.38 277 GLU A N 1
ATOM 2237 C CA . GLU A 1 277 ? 0.280 -9.167 9.888 1.00 92.38 277 GLU A CA 1
ATOM 2238 C C . GLU A 1 277 ? 0.037 -10.574 9.317 1.00 92.38 277 GLU A C 1
ATOM 2240 O O . GLU A 1 277 ? -0.863 -11.285 9.759 1.00 92.38 277 GLU A O 1
ATOM 2245 N N . LYS A 1 278 ? 0.835 -11.009 8.334 1.00 91.50 278 LYS A N 1
ATOM 2246 C CA . LYS A 1 278 ? 0.867 -12.403 7.864 1.00 91.50 278 LYS A CA 1
ATOM 2247 C C . LYS A 1 278 ? 1.813 -13.281 8.700 1.00 91.50 278 LYS A C 1
ATOM 2249 O O . LYS A 1 278 ? 1.878 -14.488 8.475 1.00 91.50 278 LYS A O 1
ATOM 2254 N N . GLY A 1 279 ? 2.530 -12.691 9.654 1.00 90.75 279 GLY A N 1
ATOM 2255 C CA . GLY A 1 279 ? 3.482 -13.371 10.528 1.00 90.75 279 GLY A CA 1
ATOM 2256 C C . GLY A 1 279 ? 4.942 -13.237 10.093 1.00 90.75 279 GLY A C 1
ATOM 2257 O O . GLY A 1 279 ? 5.776 -13.992 10.583 1.00 90.75 279 GLY A O 1
ATOM 2258 N N . GLU A 1 280 ? 5.273 -12.314 9.183 1.00 93.00 280 GLU A N 1
ATOM 2259 C CA . GLU A 1 280 ? 6.675 -12.019 8.870 1.00 93.00 280 GLU A CA 1
ATOM 2260 C C . GLU A 1 280 ? 7.285 -11.162 9.988 1.00 93.00 280 GLU A C 1
ATOM 2262 O O . GLU A 1 280 ? 7.000 -9.974 10.120 1.00 93.00 280 GLU A O 1
ATOM 2267 N N . ASP A 1 281 ? 8.140 -11.776 10.799 1.00 86.44 281 ASP A N 1
ATOM 2268 C CA . ASP A 1 281 ? 8.726 -11.197 12.011 1.00 86.44 281 ASP A CA 1
ATOM 2269 C C . ASP A 1 281 ? 10.025 -10.415 11.753 1.00 86.44 281 ASP A C 1
ATOM 2271 O O . ASP A 1 281 ? 10.413 -9.541 12.531 1.00 86.44 281 ASP A O 1
ATOM 2275 N N . ARG A 1 282 ? 10.707 -10.710 10.643 1.00 92.69 282 ARG A N 1
ATOM 2276 C CA . ARG A 1 282 ? 11.993 -10.111 10.275 1.00 92.69 282 ARG A CA 1
ATOM 2277 C C . ARG A 1 282 ? 11.880 -9.396 8.941 1.00 92.69 282 ARG A C 1
ATOM 2279 O O . ARG A 1 282 ? 12.171 -9.962 7.889 1.00 92.69 282 ARG A O 1
ATOM 2286 N N . LEU A 1 283 ? 11.508 -8.122 8.982 1.00 95.44 283 LEU A N 1
ATOM 2287 C CA . LEU A 1 283 ? 11.414 -7.287 7.789 1.00 95.44 283 LEU A CA 1
ATOM 2288 C C . LEU A 1 283 ? 12.536 -6.251 7.721 1.00 95.44 283 LEU A C 1
ATOM 2290 O O . LEU A 1 283 ? 12.875 -5.592 8.701 1.00 95.44 283 LEU A O 1
ATOM 2294 N N . ALA A 1 284 ? 13.119 -6.098 6.536 1.00 95.56 284 ALA A N 1
ATOM 2295 C CA . ALA A 1 284 ? 13.927 -4.935 6.200 1.00 95.56 284 ALA A CA 1
ATOM 2296 C C . ALA A 1 284 ? 13.010 -3.755 5.813 1.00 95.56 284 ALA A C 1
ATOM 2298 O O . ALA A 1 284 ? 11.873 -3.990 5.382 1.00 95.56 284 ALA A O 1
ATOM 2299 N N . PRO A 1 285 ? 13.488 -2.498 5.913 1.00 95.19 285 PRO A N 1
ATOM 2300 C CA . PRO A 1 285 ? 12.759 -1.347 5.390 1.00 95.19 285 PRO A CA 1
ATOM 2301 C C . PRO A 1 285 ? 12.335 -1.597 3.940 1.00 95.19 285 PRO A C 1
ATOM 2303 O O . PRO A 1 285 ? 13.172 -2.017 3.136 1.00 95.19 285 PRO A O 1
ATOM 2306 N N . PRO A 1 286 ? 11.062 -1.393 3.580 1.00 96.62 286 PRO A N 1
ATOM 2307 C CA . PRO A 1 286 ? 10.614 -1.630 2.220 1.00 96.62 286 PRO A CA 1
ATOM 2308 C C . PRO A 1 286 ? 11.242 -0.609 1.256 1.00 96.62 286 PRO A C 1
ATOM 2310 O O . PRO A 1 286 ? 11.793 0.409 1.680 1.00 96.62 286 PRO A O 1
ATOM 2313 N N . MET A 1 287 ? 11.195 -0.877 -0.049 1.00 95.38 287 MET A N 1
ATOM 2314 C CA . MET A 1 287 ? 11.924 -0.082 -1.041 1.00 95.38 287 MET A CA 1
ATOM 2315 C C . MET A 1 287 ? 11.096 0.222 -2.289 1.00 95.38 287 MET A C 1
ATOM 2317 O O . MET A 1 287 ? 10.320 -0.604 -2.756 1.00 95.38 287 MET A O 1
ATOM 2321 N N . VAL A 1 288 ? 11.327 1.396 -2.877 1.00 95.50 288 VAL A N 1
ATOM 2322 C CA . VAL A 1 288 ? 10.823 1.773 -4.201 1.00 95.50 288 VAL A CA 1
ATOM 2323 C C . VAL A 1 288 ? 11.983 1.882 -5.192 1.00 95.50 288 VAL A C 1
ATOM 2325 O O . VAL A 1 288 ? 12.981 2.555 -4.922 1.00 95.50 288 VAL A O 1
ATOM 2328 N N . ILE A 1 289 ? 11.841 1.268 -6.364 1.00 94.38 289 ILE A N 1
ATOM 2329 C CA . ILE A 1 289 ? 12.790 1.342 -7.478 1.00 94.38 289 ILE A CA 1
ATOM 2330 C C . ILE A 1 289 ? 12.247 2.294 -8.547 1.00 94.38 289 ILE A C 1
ATOM 2332 O O . ILE A 1 289 ? 11.168 2.072 -9.082 1.00 94.38 289 ILE A O 1
ATOM 2336 N N . TYR A 1 290 ? 13.000 3.336 -8.914 1.00 94.06 290 TYR A N 1
ATOM 2337 C CA . TYR A 1 290 ? 12.583 4.326 -9.921 1.00 94.06 290 TYR A CA 1
ATOM 2338 C C . TYR A 1 290 ? 13.389 4.248 -11.220 1.00 94.06 290 TYR A C 1
ATOM 2340 O O . TYR A 1 290 ? 14.407 4.927 -11.381 1.00 94.06 290 TYR A O 1
ATOM 2348 N N . SER A 1 291 ? 12.914 3.492 -12.209 1.00 93.50 291 SER A N 1
ATOM 2349 C CA . SER A 1 291 ? 13.650 3.332 -13.473 1.00 93.50 291 SER A CA 1
ATOM 2350 C C . SER A 1 291 ? 13.616 4.576 -14.376 1.00 93.50 291 SER A C 1
ATOM 2352 O O . SER A 1 291 ? 14.477 4.728 -15.244 1.00 93.50 291 SER A O 1
ATOM 2354 N N . GLY A 1 292 ? 12.672 5.504 -14.171 1.00 92.12 292 GLY A N 1
ATOM 2355 C CA . GLY A 1 292 ? 12.428 6.624 -15.087 1.00 92.12 292 GLY A CA 1
ATOM 2356 C C . GLY A 1 292 ? 13.550 7.659 -15.203 1.00 92.12 292 GLY A C 1
ATOM 2357 O O . GLY A 1 292 ? 13.750 8.237 -16.274 1.00 92.12 292 GLY A O 1
ATOM 2358 N N . GLU A 1 293 ? 14.306 7.914 -14.134 1.00 87.94 293 GLU A N 1
ATOM 2359 C CA . GLU A 1 293 ? 15.415 8.879 -14.196 1.00 87.94 293 GLU A CA 1
ATOM 2360 C C . GLU A 1 293 ? 16.653 8.258 -14.863 1.00 87.94 293 GLU A C 1
ATOM 2362 O O . GLU A 1 293 ? 17.305 8.910 -15.683 1.00 87.94 293 GLU A O 1
ATOM 2367 N N . ALA A 1 294 ? 16.928 6.976 -14.592 1.00 89.62 294 ALA A N 1
ATOM 2368 C CA . ALA A 1 294 ? 17.960 6.220 -15.299 1.00 89.62 294 ALA A CA 1
ATOM 2369 C C . ALA A 1 294 ? 17.649 6.148 -16.802 1.00 89.62 294 ALA A C 1
ATOM 2371 O O . ALA A 1 294 ? 18.513 6.456 -17.625 1.00 89.62 294 ALA A O 1
ATOM 2372 N N . ALA A 1 295 ? 16.398 5.837 -17.153 1.00 91.50 295 ALA A N 1
ATOM 2373 C CA . ALA A 1 295 ? 15.940 5.767 -18.535 1.00 91.50 295 ALA A CA 1
ATOM 2374 C C . ALA A 1 295 ? 16.173 7.084 -19.290 1.00 91.50 295 ALA A C 1
ATOM 2376 O O . ALA A 1 295 ? 16.811 7.080 -20.340 1.00 91.50 295 ALA A O 1
ATOM 2377 N N . LYS A 1 296 ? 15.758 8.221 -18.709 1.00 90.50 296 LYS A N 1
ATOM 2378 C CA . LYS A 1 296 ? 15.949 9.559 -19.303 1.00 90.50 296 LYS A CA 1
ATOM 2379 C C . LYS A 1 296 ? 17.422 9.887 -19.564 1.00 90.50 296 LYS A C 1
ATOM 2381 O O . LYS A 1 296 ? 17.762 10.567 -20.527 1.00 90.50 296 LYS A O 1
ATOM 2386 N N . ARG A 1 297 ? 18.318 9.464 -18.670 1.00 89.50 297 ARG A N 1
ATOM 2387 C CA . ARG A 1 297 ? 19.757 9.719 -18.824 1.00 89.50 297 ARG A CA 1
ATOM 2388 C C . ARG A 1 297 ? 20.354 8.877 -19.939 1.00 89.50 297 ARG A C 1
ATOM 2390 O O . ARG A 1 297 ? 21.102 9.413 -20.752 1.00 89.50 297 ARG A O 1
ATOM 2397 N N . ILE A 1 298 ? 19.997 7.594 -19.990 1.00 89.88 298 ILE A N 1
ATOM 2398 C CA . ILE A 1 298 ? 20.476 6.672 -21.024 1.00 89.88 298 ILE A CA 1
ATOM 2399 C C . ILE A 1 298 ? 19.954 7.101 -22.399 1.00 89.88 298 ILE A C 1
ATOM 2401 O O . ILE A 1 298 ? 20.739 7.131 -23.343 1.00 89.88 298 ILE A O 1
ATOM 2405 N N . SER A 1 299 ? 18.679 7.495 -22.512 1.00 89.56 299 SER A N 1
ATOM 2406 C CA . SER A 1 299 ? 18.099 7.958 -23.782 1.00 89.56 299 SER A CA 1
ATOM 2407 C C . SER A 1 299 ? 18.815 9.189 -24.345 1.00 89.56 299 SER A C 1
ATOM 2409 O O . SER A 1 299 ? 18.915 9.347 -25.555 1.00 89.56 299 SER A O 1
ATOM 2411 N N . ASN A 1 300 ? 19.365 10.040 -23.475 1.00 90.69 300 ASN A N 1
ATOM 2412 C CA . ASN A 1 300 ? 20.117 11.235 -23.861 1.00 90.69 300 ASN A CA 1
ATOM 2413 C C . ASN A 1 300 ? 21.610 10.955 -24.135 1.00 90.69 300 ASN A C 1
ATOM 2415 O O . ASN A 1 300 ? 22.402 11.892 -24.208 1.00 90.69 300 ASN A O 1
ATOM 2419 N N . GLY A 1 30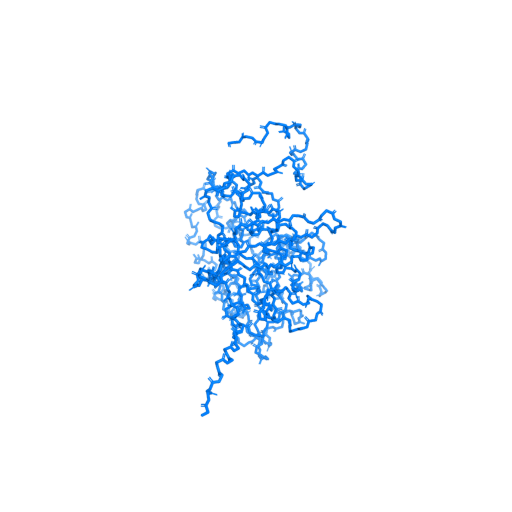1 ? 22.028 9.685 -24.213 1.00 85.81 301 GLY A N 1
ATOM 2420 C CA . GLY A 1 301 ? 23.431 9.294 -24.403 1.00 85.81 301 GLY A CA 1
ATOM 2421 C C . GLY A 1 301 ? 24.326 9.524 -23.177 1.00 85.81 301 GLY A C 1
ATOM 2422 O O . GLY A 1 301 ? 25.550 9.419 -23.265 1.00 85.81 301 GLY A O 1
ATOM 2423 N N . GLY A 1 302 ? 23.741 9.843 -22.020 1.00 83.06 302 GLY A N 1
ATOM 2424 C CA . GLY A 1 302 ? 24.473 10.132 -20.793 1.00 83.06 302 GLY A CA 1
ATOM 2425 C C . GLY A 1 302 ? 25.000 8.873 -20.101 1.00 83.06 302 GLY A C 1
ATOM 2426 O O . GLY A 1 302 ? 24.347 7.828 -20.066 1.00 83.06 302 GLY A O 1
ATOM 2427 N N . ARG A 1 303 ? 26.174 8.984 -19.468 1.00 80.69 303 ARG A N 1
ATOM 2428 C CA . ARG A 1 303 ? 26.645 7.979 -18.500 1.00 80.69 303 ARG A CA 1
ATOM 2429 C C . ARG A 1 303 ? 25.906 8.150 -17.173 1.00 80.69 303 ARG A C 1
ATOM 2431 O O . ARG A 1 303 ? 25.567 9.267 -16.786 1.00 80.69 303 ARG A O 1
ATOM 2438 N N . ILE A 1 304 ? 25.695 7.046 -16.459 1.00 80.38 304 ILE A N 1
ATOM 2439 C CA . ILE A 1 304 ? 25.121 7.061 -15.111 1.00 80.38 304 ILE A CA 1
ATOM 2440 C C . ILE A 1 304 ? 26.273 7.048 -14.090 1.00 80.38 304 ILE A C 1
ATOM 2442 O O . ILE A 1 304 ? 27.006 6.057 -14.033 1.00 80.38 304 ILE A O 1
ATOM 2446 N N . PRO A 1 305 ? 26.480 8.127 -13.308 1.00 82.25 305 PRO A N 1
ATOM 2447 C CA . PRO A 1 305 ? 27.522 8.163 -12.284 1.00 82.25 305 PRO A CA 1
ATOM 2448 C C . PRO A 1 305 ? 27.274 7.124 -11.189 1.00 82.25 305 PRO A C 1
ATOM 2450 O O . PRO A 1 305 ? 26.130 6.833 -10.861 1.00 82.25 305 PRO A O 1
ATOM 2453 N N . ARG A 1 306 ? 28.335 6.634 -10.542 1.00 77.06 306 ARG A N 1
ATOM 2454 C CA . ARG A 1 306 ? 28.226 5.625 -9.474 1.00 77.06 306 ARG A CA 1
ATOM 2455 C C . ARG A 1 306 ? 27.266 6.039 -8.346 1.00 77.06 306 ARG A C 1
ATOM 2457 O O . ARG A 1 306 ? 26.429 5.249 -7.931 1.00 77.06 306 ARG A O 1
ATOM 2464 N N . ALA A 1 307 ? 27.338 7.299 -7.912 1.00 77.06 307 ALA A N 1
ATOM 2465 C CA . ALA A 1 307 ? 26.464 7.853 -6.873 1.00 77.06 307 ALA A CA 1
ATOM 2466 C C . ALA A 1 307 ? 24.974 7.866 -7.264 1.00 77.06 307 ALA A C 1
ATOM 2468 O O . ALA A 1 307 ? 24.107 7.860 -6.396 1.00 77.06 307 ALA A O 1
ATOM 2469 N N . PHE A 1 308 ? 24.668 7.859 -8.564 1.00 80.19 308 PHE A N 1
ATOM 2470 C CA . PHE A 1 308 ? 23.297 7.894 -9.058 1.00 80.19 308 PHE A CA 1
ATOM 2471 C C . PHE A 1 308 ? 22.560 6.569 -8.838 1.00 80.19 308 PHE A C 1
ATOM 2473 O O . PHE A 1 308 ? 21.340 6.566 -8.730 1.00 80.19 308 PHE A O 1
ATOM 2480 N N . TRP A 1 309 ? 23.255 5.439 -8.720 1.00 79.88 309 TRP A N 1
ATOM 2481 C CA . TRP A 1 309 ? 22.585 4.160 -8.471 1.00 79.88 309 TRP A CA 1
ATOM 2482 C C . TRP A 1 309 ? 21.894 4.118 -7.106 1.00 79.88 309 TRP A C 1
ATOM 2484 O O . TRP A 1 309 ? 20.807 3.565 -6.993 1.00 79.88 309 TRP A O 1
ATOM 2494 N N . ASN A 1 310 ? 22.419 4.839 -6.111 1.00 74.75 310 ASN A N 1
ATOM 2495 C CA . ASN A 1 310 ? 21.733 5.054 -4.830 1.00 74.75 310 ASN A CA 1
ATOM 2496 C C . ASN A 1 310 ? 20.446 5.891 -4.980 1.00 74.75 310 ASN A C 1
ATOM 2498 O O . ASN A 1 310 ? 19.662 6.011 -4.042 1.00 74.75 310 ASN A O 1
ATOM 2502 N N . HIS A 1 311 ? 20.231 6.504 -6.149 1.00 78.25 311 HIS A N 1
ATOM 2503 C CA . HIS A 1 311 ? 19.005 7.216 -6.478 1.00 78.25 311 HIS A CA 1
ATOM 2504 C C . HIS A 1 311 ? 17.935 6.375 -7.164 1.00 78.25 311 HIS A C 1
ATOM 2506 O O . HIS A 1 311 ? 16.765 6.760 -7.155 1.00 78.25 311 HIS A O 1
ATOM 2512 N N . LEU A 1 312 ? 18.332 5.232 -7.721 1.00 86.12 312 LEU A N 1
ATOM 2513 C CA . LEU A 1 312 ? 17.422 4.257 -8.306 1.00 86.12 312 LEU A CA 1
ATOM 2514 C C . LEU A 1 312 ? 16.638 3.523 -7.213 1.00 86.12 312 LEU A C 1
ATOM 2516 O O . LEU A 1 312 ? 15.432 3.352 -7.353 1.00 86.12 312 LEU A O 1
ATOM 2520 N N . PHE A 1 313 ? 17.323 3.143 -6.135 1.00 89.69 313 PHE A N 1
ATOM 2521 C CA . PHE A 1 313 ? 16.793 2.374 -5.011 1.00 89.69 313 PHE A C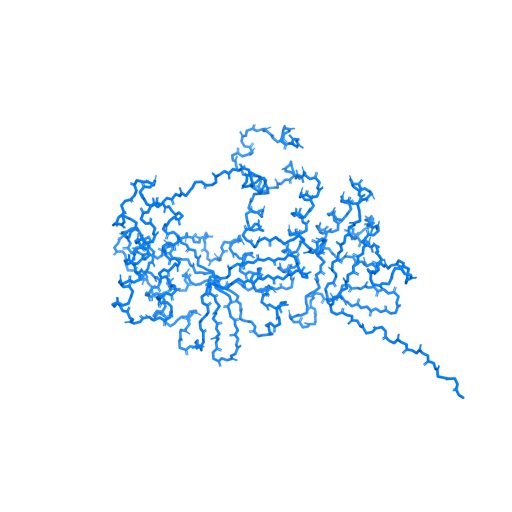A 1
ATOM 2522 C C . PHE A 1 313 ? 16.493 3.301 -3.829 1.00 89.69 313 PHE A C 1
ATOM 2524 O O . PHE A 1 313 ? 17.392 3.981 -3.330 1.00 89.69 313 PHE A O 1
ATOM 2531 N N . ARG A 1 314 ? 15.233 3.364 -3.392 1.00 90.44 314 ARG A N 1
ATOM 2532 C CA . ARG A 1 314 ? 14.776 4.232 -2.298 1.00 90.44 314 ARG A CA 1
ATOM 2533 C C . ARG A 1 314 ? 14.195 3.405 -1.173 1.00 90.44 314 ARG A C 1
ATOM 2535 O O . ARG A 1 314 ? 13.073 2.931 -1.300 1.00 90.44 314 ARG A O 1
ATOM 2542 N N . GLU A 1 315 ? 14.943 3.246 -0.090 1.00 92.25 315 GLU A N 1
ATOM 2543 C CA . GLU A 1 315 ? 14.372 2.709 1.142 1.00 92.25 315 GLU A CA 1
ATOM 2544 C C . GLU A 1 315 ? 13.330 3.682 1.706 1.00 92.25 315 GLU A C 1
ATOM 2546 O O . GLU A 1 315 ? 13.489 4.902 1.631 1.00 92.25 315 GLU A O 1
ATOM 2551 N N . ALA A 1 316 ? 12.263 3.122 2.257 1.00 93.75 316 ALA A N 1
ATOM 2552 C CA . ALA A 1 316 ? 11.164 3.826 2.889 1.00 93.75 316 ALA A CA 1
ATOM 2553 C C . ALA A 1 316 ? 11.021 3.286 4.320 1.00 93.75 316 ALA A C 1
ATOM 2555 O O . ALA A 1 316 ? 10.282 2.324 4.523 1.00 93.75 316 ALA A O 1
ATOM 2556 N N . PRO A 1 317 ? 11.752 3.843 5.308 1.00 93.38 317 PRO A N 1
ATOM 2557 C CA . PRO A 1 317 ? 11.660 3.412 6.703 1.00 93.38 317 PRO A CA 1
ATOM 2558 C C . PRO A 1 317 ? 10.207 3.364 7.175 1.00 93.38 317 PRO A C 1
ATOM 2560 O O . PRO A 1 317 ? 9.432 4.244 6.816 1.00 93.38 317 PRO A O 1
ATOM 2563 N N . PHE A 1 318 ? 9.851 2.333 7.936 1.00 94.06 318 PHE A N 1
ATOM 2564 C CA . PHE A 1 318 ? 8.487 2.079 8.399 1.00 94.06 318 PHE A CA 1
ATOM 2565 C C . PHE A 1 318 ? 8.421 2.165 9.924 1.00 94.06 318 PHE A C 1
ATOM 2567 O O . PHE A 1 318 ? 9.304 1.652 10.617 1.00 94.06 318 PHE A O 1
ATOM 2574 N N . SER A 1 319 ? 7.376 2.803 10.439 1.00 93.12 319 SER A N 1
ATOM 2575 C CA . SER A 1 319 ? 7.122 3.004 11.863 1.00 93.12 319 SER A CA 1
ATOM 2576 C C . SER A 1 319 ? 5.676 2.669 12.240 1.00 93.12 319 SER A C 1
ATOM 2578 O O . SER A 1 319 ? 4.794 2.554 11.386 1.00 93.12 319 SER A O 1
ATOM 2580 N N . LYS A 1 320 ? 5.406 2.574 13.550 1.00 92.94 320 LYS A N 1
ATOM 2581 C CA . LYS A 1 320 ? 4.041 2.391 14.075 1.00 92.94 320 LYS A CA 1
ATOM 2582 C C . LYS A 1 320 ? 3.103 3.527 13.645 1.00 92.94 320 LYS A C 1
ATOM 2584 O O . LYS A 1 320 ? 1.937 3.282 13.349 1.00 92.94 320 LYS A O 1
ATOM 2589 N N . PHE A 1 321 ? 3.618 4.755 13.562 1.00 93.94 321 PHE A N 1
ATOM 2590 C CA . PHE A 1 321 ? 2.841 5.922 13.143 1.00 93.94 321 PHE A CA 1
ATOM 2591 C C . PHE A 1 321 ? 2.415 5.830 11.675 1.00 93.94 321 PHE A C 1
ATOM 2593 O O . PHE A 1 321 ? 1.268 6.147 11.369 1.00 93.94 321 PHE A O 1
ATOM 2600 N N . ASP A 1 322 ? 3.278 5.316 10.791 1.00 94.75 322 ASP A N 1
ATOM 2601 C CA . ASP A 1 322 ? 2.936 5.107 9.375 1.00 94.75 322 ASP A CA 1
ATOM 2602 C C . ASP A 1 322 ? 1.780 4.101 9.226 1.00 94.75 322 ASP A C 1
ATOM 2604 O O . ASP A 1 322 ? 0.863 4.289 8.422 1.00 94.75 322 ASP A O 1
ATOM 2608 N N . ALA A 1 323 ? 1.782 3.044 10.045 1.00 95.56 323 ALA A N 1
ATOM 2609 C CA . ALA A 1 323 ? 0.712 2.050 10.071 1.00 95.56 323 ALA A CA 1
ATOM 2610 C C . ALA A 1 323 ? -0.628 2.642 10.540 1.00 95.56 323 ALA A C 1
ATOM 2612 O O . ALA A 1 323 ? -1.668 2.387 9.925 1.00 95.56 323 ALA A O 1
ATOM 2613 N N . ILE A 1 324 ? -0.606 3.466 11.595 1.00 95.50 324 ILE A N 1
ATOM 2614 C CA . ILE A 1 324 ? -1.797 4.152 12.115 1.00 95.50 324 ILE A CA 1
ATOM 2615 C C . ILE A 1 324 ? -2.318 5.172 11.097 1.00 95.50 324 ILE A C 1
ATOM 2617 O O . ILE A 1 324 ? -3.518 5.202 10.821 1.00 95.50 324 ILE A O 1
ATOM 2621 N N . GLU A 1 325 ? -1.438 5.967 10.478 1.00 93.75 325 GLU A N 1
ATOM 2622 C CA . GLU A 1 325 ? -1.828 6.922 9.435 1.00 93.75 325 GLU A CA 1
ATOM 2623 C C . GLU A 1 325 ? -2.494 6.204 8.255 1.00 93.75 325 GLU A C 1
ATOM 2625 O O . GLU A 1 325 ? -3.542 6.629 7.758 1.00 93.75 325 GLU A O 1
ATOM 2630 N N . MET A 1 326 ? -1.939 5.070 7.833 1.00 95.50 326 MET A N 1
ATOM 2631 C CA . MET A 1 326 ? -2.543 4.254 6.793 1.00 95.50 326 MET A CA 1
ATOM 2632 C C . MET A 1 326 ? -3.921 3.718 7.206 1.00 95.50 326 MET A C 1
ATOM 2634 O O . MET A 1 326 ? -4.853 3.780 6.400 1.00 95.50 326 MET A O 1
ATOM 2638 N N . MET A 1 327 ? -4.081 3.210 8.434 1.00 96.88 327 MET A N 1
ATOM 2639 C CA . MET A 1 327 ? -5.381 2.724 8.915 1.00 96.88 327 MET A CA 1
ATOM 2640 C C . MET A 1 327 ? -6.414 3.845 9.022 1.00 96.88 327 MET A C 1
ATOM 2642 O O . MET A 1 327 ? -7.564 3.648 8.633 1.00 96.88 327 MET A O 1
ATOM 2646 N N . ASN A 1 328 ? -6.004 5.049 9.418 1.00 95.12 328 ASN A N 1
ATOM 2647 C CA . ASN A 1 328 ? -6.852 6.238 9.374 1.00 95.12 328 ASN A CA 1
ATOM 2648 C C . ASN A 1 328 ? -7.361 6.521 7.951 1.00 95.12 328 ASN A C 1
ATOM 2650 O O . ASN A 1 328 ? -8.567 6.677 7.745 1.00 95.12 328 ASN A O 1
ATOM 2654 N N . LYS A 1 329 ? -6.476 6.526 6.941 1.00 93.06 329 LYS A N 1
ATOM 2655 C CA . LYS A 1 329 ? -6.882 6.718 5.534 1.00 93.06 329 LYS A CA 1
ATOM 2656 C C . LYS A 1 329 ? -7.798 5.591 5.051 1.00 93.06 329 LYS A C 1
ATOM 2658 O O . LYS A 1 329 ? -8.781 5.844 4.356 1.00 93.06 329 LYS A O 1
ATOM 2663 N N . ARG A 1 330 ? -7.504 4.350 5.439 1.00 96.12 330 ARG A N 1
ATOM 2664 C CA . ARG A 1 330 ? -8.309 3.164 5.124 1.00 96.12 330 ARG A CA 1
ATOM 2665 C C . ARG A 1 330 ? -9.720 3.278 5.708 1.00 96.12 330 ARG A C 1
ATOM 2667 O O . ARG A 1 330 ? -10.696 3.050 4.998 1.00 96.12 330 ARG A O 1
ATOM 2674 N N . ASN A 1 331 ? -9.843 3.682 6.968 1.00 96.88 331 ASN A N 1
ATOM 2675 C CA . ASN A 1 331 ? -11.127 3.895 7.637 1.00 96.88 331 ASN A CA 1
ATOM 2676 C C . ASN A 1 331 ? -11.901 5.077 7.030 1.00 96.88 331 ASN A C 1
ATOM 2678 O O . ASN A 1 331 ? -13.126 5.030 6.922 1.00 96.88 331 ASN A O 1
ATOM 2682 N N . LEU A 1 332 ? -11.202 6.100 6.535 1.00 93.69 332 LEU A N 1
ATOM 2683 C CA . LEU A 1 332 ? -11.836 7.190 5.799 1.00 93.69 332 LEU A CA 1
ATOM 2684 C C . LEU A 1 332 ? -12.479 6.700 4.489 1.00 93.69 332 LEU A C 1
ATOM 2686 O O . LEU A 1 332 ? -13.614 7.080 4.201 1.00 93.69 332 LEU A O 1
ATOM 2690 N N . ILE A 1 333 ? -11.826 5.803 3.741 1.00 94.00 333 ILE A N 1
ATOM 2691 C CA . ILE A 1 333 ? -12.413 5.166 2.543 1.00 94.00 333 ILE A CA 1
ATOM 2692 C C . ILE A 1 333 ? -13.663 4.353 2.898 1.00 94.00 333 ILE A C 1
ATOM 2694 O O . ILE A 1 333 ? -14.684 4.480 2.227 1.00 94.00 333 ILE A O 1
ATOM 2698 N N . VAL A 1 334 ? -13.609 3.566 3.976 1.00 94.69 334 VAL A N 1
ATOM 2699 C CA . VAL A 1 334 ? -14.768 2.832 4.517 1.00 94.69 334 VAL A CA 1
ATOM 2700 C C . VAL A 1 334 ? -15.944 3.777 4.753 1.00 94.69 334 VAL A C 1
ATOM 2702 O O . VAL A 1 334 ? -17.058 3.524 4.300 1.00 94.69 334 VAL A O 1
ATOM 2705 N N . SER A 1 335 ? -15.698 4.913 5.400 1.00 92.56 335 SER A N 1
ATOM 2706 C CA . SER A 1 335 ? -16.752 5.896 5.649 1.00 92.56 335 SER A CA 1
ATOM 2707 C C . SER A 1 335 ? -17.292 6.531 4.372 1.00 92.56 335 SER A C 1
ATOM 2709 O O . SER A 1 335 ? -18.501 6.734 4.257 1.00 92.56 335 SER A O 1
ATOM 2711 N N . ALA A 1 336 ? -16.416 6.784 3.396 1.00 90.25 336 ALA A N 1
ATOM 2712 C CA . ALA A 1 336 ? -16.799 7.333 2.110 1.00 90.25 336 ALA A CA 1
ATOM 2713 C C . ALA A 1 336 ? -17.787 6.405 1.402 1.00 90.25 336 ALA A C 1
ATOM 2715 O O . ALA A 1 336 ? -18.851 6.856 0.985 1.00 90.25 336 ALA A O 1
ATOM 2716 N N . ASP A 1 337 ? -17.479 5.109 1.338 1.00 90.50 337 ASP A N 1
ATOM 2717 C CA . ASP A 1 337 ? -18.361 4.099 0.749 1.00 90.50 337 ASP A CA 1
ATOM 2718 C C . ASP A 1 337 ? -19.653 3.908 1.566 1.00 90.50 337 ASP A C 1
ATOM 2720 O O . ASP A 1 337 ? -20.735 3.775 0.998 1.00 90.50 337 ASP A O 1
ATOM 2724 N N . ALA A 1 338 ? -19.580 3.927 2.901 1.00 90.69 338 ALA A N 1
ATOM 2725 C CA . ALA A 1 338 ? -20.753 3.759 3.767 1.00 90.69 338 ALA A CA 1
ATOM 2726 C C . ALA A 1 338 ? -21.770 4.896 3.648 1.00 90.69 338 ALA A C 1
ATOM 2728 O O . ALA A 1 338 ? -22.981 4.670 3.738 1.00 90.69 338 ALA A O 1
ATOM 2729 N N . LEU A 1 339 ? -21.269 6.119 3.510 1.00 89.44 339 LEU A N 1
ATOM 2730 C CA . LEU A 1 339 ? -22.074 7.333 3.507 1.00 89.44 339 LEU A CA 1
ATOM 2731 C C . LEU A 1 339 ? -22.347 7.846 2.097 1.00 89.44 339 LEU A C 1
ATOM 2733 O O . LEU A 1 339 ? -23.160 8.754 1.949 1.00 89.44 339 LEU A O 1
ATOM 2737 N N . MET A 1 340 ? -21.674 7.285 1.086 1.00 85.44 340 MET A N 1
ATOM 2738 C CA . MET A 1 340 ? -21.637 7.807 -0.283 1.00 85.44 340 MET A CA 1
ATOM 2739 C C . MET A 1 340 ? -21.264 9.296 -0.310 1.00 85.44 340 MET A C 1
ATOM 2741 O O . MET A 1 340 ? -21.751 10.064 -1.133 1.00 85.44 340 MET A O 1
ATOM 2745 N N . ASN A 1 341 ? -20.409 9.719 0.624 1.00 80.44 341 ASN A N 1
ATOM 2746 C CA . ASN A 1 341 ? -20.075 11.118 0.841 1.00 80.44 341 ASN A CA 1
ATOM 2747 C C . ASN A 1 341 ? -18.573 11.274 1.066 1.00 80.44 341 ASN A C 1
ATOM 2749 O O . ASN A 1 341 ? -17.964 10.543 1.843 1.00 80.44 341 ASN A O 1
ATOM 2753 N N . LEU A 1 342 ? -17.982 12.272 0.417 1.00 72.38 342 LEU A N 1
ATOM 2754 C CA . LEU A 1 342 ? -16.623 12.712 0.688 1.00 72.38 342 LEU A CA 1
ATOM 2755 C C . LEU A 1 342 ? -16.659 14.168 1.120 1.00 72.38 342 LEU A C 1
ATOM 2757 O O . LEU A 1 342 ? -17.224 15.015 0.429 1.00 72.38 342 LEU A O 1
ATOM 2761 N N . GLY A 1 343 ? -15.955 14.480 2.209 1.00 62.31 343 GLY A N 1
ATOM 2762 C CA . GLY A 1 343 ? -15.715 15.844 2.686 1.00 62.31 343 GLY A CA 1
ATOM 2763 C C . GLY A 1 343 ? -14.809 16.671 1.760 1.00 62.31 343 GLY A C 1
ATOM 2764 O O . GLY A 1 343 ? -13.914 17.371 2.229 1.00 62.31 343 GLY A O 1
ATOM 2765 N N . PHE A 1 344 ? -15.024 16.612 0.442 1.00 58.72 344 PHE A N 1
ATOM 2766 C CA . PHE A 1 344 ? -14.191 17.209 -0.603 1.00 58.72 344 PHE A CA 1
ATOM 2767 C C . PHE A 1 344 ? -13.990 18.717 -0.417 1.00 58.72 344 PHE A C 1
ATOM 2769 O O . PHE A 1 344 ? -12.910 19.249 -0.689 1.00 58.72 344 PHE A O 1
ATOM 2776 N N . ALA A 1 345 ? -15.006 19.414 0.101 1.00 52.50 345 ALA A N 1
ATOM 2777 C CA . ALA A 1 345 ? -14.938 20.845 0.375 1.00 52.50 345 ALA A CA 1
ATOM 2778 C C . ALA A 1 345 ? -13.801 21.220 1.347 1.00 52.50 345 ALA A C 1
ATOM 2780 O O . ALA A 1 345 ? -13.310 22.348 1.279 1.00 52.50 345 ALA A O 1
ATOM 2781 N N . LYS A 1 346 ? -13.334 20.283 2.184 1.00 54.19 346 LYS A N 1
ATOM 2782 C CA . LYS A 1 346 ? -12.321 20.508 3.224 1.00 54.19 346 LYS A CA 1
ATOM 2783 C C . LYS A 1 346 ? -10.923 19.970 2.882 1.00 54.19 346 LYS A C 1
ATOM 2785 O O . LYS A 1 346 ? -10.023 20.132 3.693 1.00 54.19 346 LYS A O 1
ATOM 2790 N N . ASN A 1 347 ? -10.709 19.365 1.706 1.00 56.91 347 ASN A N 1
ATOM 2791 C CA . ASN A 1 347 ? -9.393 18.821 1.344 1.00 56.91 347 ASN A CA 1
ATOM 2792 C C . ASN A 1 347 ? -8.365 19.965 1.121 1.00 56.91 347 ASN A C 1
ATOM 2794 O O . ASN A 1 347 ? -8.580 20.787 0.225 1.00 56.91 347 ASN A 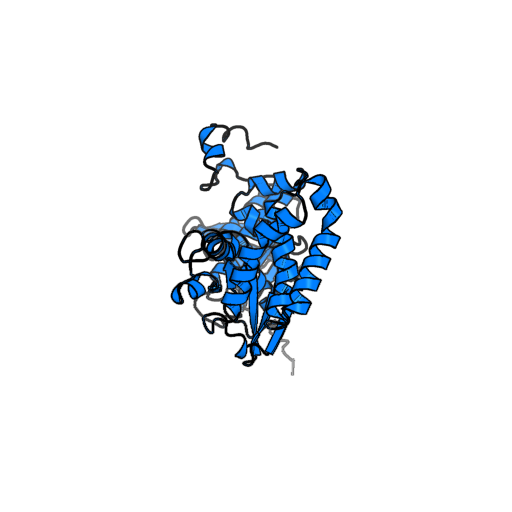O 1
ATOM 2798 N N . PRO A 1 348 ? -7.261 20.046 1.892 1.00 54.03 348 PRO A N 1
ATOM 2799 C CA . PRO A 1 348 ? -6.218 21.058 1.691 1.00 54.03 348 PRO A CA 1
ATOM 2800 C C . PRO A 1 348 ? -5.378 20.793 0.430 1.00 54.03 348 PRO A C 1
ATOM 2802 O O . PRO A 1 348 ? -4.869 21.729 -0.181 1.00 54.03 348 PRO A O 1
ATOM 2805 N N . ASN A 1 349 ? -5.315 19.538 -0.024 1.00 55.59 349 ASN A N 1
ATOM 2806 C CA . ASN A 1 349 ? -4.622 19.090 -1.233 1.00 55.59 349 ASN A CA 1
ATOM 2807 C C . ASN A 1 349 ? -5.520 19.152 -2.480 1.00 55.59 349 ASN A C 1
ATOM 2809 O O . ASN A 1 349 ? -5.331 18.383 -3.426 1.00 55.59 349 ASN A O 1
ATOM 2813 N N . LYS A 1 350 ? -6.526 20.044 -2.509 1.00 58.94 350 LYS A N 1
ATOM 2814 C CA . LYS A 1 350 ? -7.328 20.268 -3.722 1.00 58.94 350 LYS A CA 1
ATOM 2815 C C . LYS A 1 350 ? -6.382 20.479 -4.898 1.00 58.94 350 LYS A C 1
ATOM 2817 O O . LYS A 1 350 ? -5.497 21.333 -4.860 1.00 58.94 350 LYS A O 1
ATOM 2822 N N . CYS A 1 351 ? -6.590 19.705 -5.959 1.00 56.03 351 CYS A N 1
ATOM 2823 C CA . CYS A 1 351 ? -5.811 19.855 -7.176 1.00 56.03 351 CYS A CA 1
ATOM 2824 C C . CYS A 1 351 ? -5.858 21.328 -7.629 1.00 56.03 351 CYS A C 1
ATOM 2826 O O . CYS A 1 351 ? -6.908 21.961 -7.520 1.00 56.03 351 CYS A O 1
ATOM 2828 N N . ARG A 1 352 ? -4.764 21.913 -8.138 1.00 55.44 352 ARG A N 1
ATOM 2829 C CA . ARG A 1 352 ? -4.778 23.325 -8.593 1.00 55.44 352 ARG A CA 1
ATOM 2830 C C . ARG A 1 352 ? -5.889 23.592 -9.618 1.00 55.44 352 ARG A C 1
ATOM 2832 O O . ARG A 1 352 ? -6.528 24.636 -9.569 1.00 55.44 352 ARG A O 1
ATOM 2839 N N . GLY A 1 353 ? -6.182 22.608 -10.474 1.00 54.12 353 GLY A N 1
ATOM 2840 C CA . GLY A 1 353 ? -7.318 22.647 -11.402 1.00 54.12 353 GLY A CA 1
ATOM 2841 C C . GLY A 1 353 ? -8.694 22.612 -10.724 1.00 54.12 353 GLY A C 1
ATOM 2842 O O . GLY A 1 353 ? -9.671 23.031 -11.313 1.00 54.12 353 GLY A O 1
ATOM 2843 N N . CYS A 1 354 ? -8.788 22.151 -9.481 1.00 52.66 354 CYS A N 1
ATOM 2844 C CA . CYS A 1 354 ? -9.999 22.121 -8.669 1.00 52.66 354 CYS A CA 1
ATOM 2845 C C . CYS A 1 354 ? -10.190 23.450 -7.919 1.00 52.66 354 CYS A C 1
ATOM 2847 O O . CYS A 1 354 ? -11.319 23.897 -7.732 1.00 52.66 354 CYS A O 1
ATOM 2849 N N . VAL A 1 355 ? -9.085 24.078 -7.497 1.00 54.31 355 VAL A N 1
ATOM 2850 C CA . VAL A 1 355 ? -9.065 25.395 -6.838 1.00 54.31 355 VAL A CA 1
ATOM 2851 C C . VAL A 1 355 ? -9.392 26.512 -7.832 1.00 54.31 355 VAL A C 1
ATOM 2853 O O . VAL A 1 355 ? -10.161 27.408 -7.506 1.00 54.31 355 VAL A O 1
ATOM 2856 N N . GLY A 1 356 ? -8.877 26.431 -9.063 1.00 50.78 356 GLY A N 1
ATOM 2857 C CA . GLY A 1 356 ? -9.034 27.480 -10.077 1.00 50.78 356 GLY A CA 1
ATOM 2858 C C . GLY A 1 356 ? -10.420 27.616 -10.725 1.00 50.78 356 GLY A C 1
ATOM 2859 O O . GLY A 1 356 ? -10.573 28.480 -11.578 1.00 50.78 356 GLY A O 1
ATOM 2860 N N . ILE A 1 357 ? -11.412 26.782 -10.379 1.00 52.75 357 ILE A N 1
ATOM 2861 C CA . ILE A 1 357 ? -12.746 26.790 -11.027 1.00 52.75 357 ILE A CA 1
ATOM 2862 C C . ILE A 1 357 ? -13.866 27.192 -10.043 1.00 52.75 357 ILE A C 1
ATOM 2864 O O . ILE A 1 357 ? -15.031 27.100 -10.397 1.00 52.75 357 ILE A O 1
ATOM 2868 N N . GLU A 1 358 ? -13.578 27.575 -8.790 1.00 49.06 358 GLU A N 1
ATOM 2869 C CA . GLU A 1 358 ? -14.594 27.944 -7.766 1.00 49.06 358 GLU A CA 1
ATOM 2870 C C . GLU A 1 358 ? -15.747 26.922 -7.552 1.00 49.06 358 GLU A C 1
ATOM 2872 O O . GLU A 1 358 ? -16.687 27.158 -6.801 1.00 49.06 358 GLU A O 1
ATOM 2877 N N . LYS A 1 359 ? -15.667 25.709 -8.119 1.00 49.44 359 LYS A N 1
ATOM 2878 C CA . LYS A 1 359 ? -16.701 24.656 -8.026 1.00 49.44 359 LYS A CA 1
ATOM 2879 C C . LYS A 1 359 ? -16.778 23.969 -6.659 1.00 49.44 359 LYS A C 1
ATOM 2881 O O . LYS A 1 359 ? -17.529 23.007 -6.497 1.00 49.44 359 LYS A O 1
ATOM 2886 N N . GLY A 1 360 ? -16.024 24.448 -5.668 1.00 46.06 360 GLY A N 1
ATOM 2887 C CA . GLY A 1 360 ? -15.996 23.891 -4.314 1.00 46.06 360 GLY A CA 1
ATOM 2888 C C . GLY A 1 360 ? -17.359 23.894 -3.615 1.00 46.06 360 GLY A C 1
ATOM 2889 O O . GLY A 1 360 ? -17.576 23.055 -2.750 1.00 46.06 360 GLY A O 1
ATOM 2890 N N . VAL A 1 361 ? -18.276 24.780 -4.022 1.00 44.91 361 VAL A N 1
ATOM 2891 C CA . VAL A 1 361 ? -19.607 24.937 -3.408 1.00 44.91 361 VAL A CA 1
ATOM 2892 C C . VAL A 1 361 ? -20.662 24.003 -4.027 1.00 44.91 361 VAL A C 1
ATOM 2894 O O . VAL A 1 361 ? -21.636 23.655 -3.370 1.00 44.91 361 VAL A O 1
ATOM 2897 N N . HIS A 1 362 ? -20.449 23.522 -5.258 1.00 42.12 362 HIS A N 1
ATOM 2898 C CA . HIS A 1 362 ? -21.414 22.680 -5.989 1.00 42.12 362 HIS A CA 1
ATOM 2899 C C . HIS A 1 362 ? -21.012 21.199 -6.094 1.00 42.12 362 HIS A C 1
ATOM 2901 O O . HIS A 1 362 ? -21.728 20.415 -6.703 1.00 42.12 362 HIS A O 1
ATOM 2907 N N . CYS A 1 363 ? -19.865 20.800 -5.536 1.00 42.34 363 CYS A N 1
ATOM 2908 C CA . CYS A 1 363 ? -19.347 19.424 -5.623 1.00 42.34 363 CYS A CA 1
ATOM 2909 C C . CYS A 1 363 ? -19.670 18.545 -4.400 1.00 42.34 363 CYS A C 1
ATOM 2911 O O . CYS A 1 363 ? -19.135 17.445 -4.302 1.00 42.34 363 CYS A O 1
ATOM 2913 N N . SER A 1 364 ? -20.498 19.026 -3.471 1.00 38.72 364 SER A N 1
ATOM 2914 C CA . SER A 1 364 ? -20.828 18.347 -2.204 1.00 38.72 364 SER A CA 1
ATOM 2915 C C . SER A 1 364 ? -22.011 17.379 -2.304 1.00 38.72 364 SER A C 1
ATOM 2917 O O . SER A 1 364 ? -22.332 16.721 -1.323 1.00 38.72 364 SER A O 1
ATOM 2919 N N . PHE A 1 365 ? -22.672 17.322 -3.460 1.00 31.55 365 PHE A N 1
ATOM 2920 C CA . PHE A 1 365 ? -23.817 16.455 -3.707 1.00 31.55 365 PHE A CA 1
ATOM 2921 C C . PHE A 1 365 ? -23.587 15.727 -5.030 1.00 31.55 365 PHE A C 1
ATOM 2923 O O . PHE A 1 365 ? -23.676 16.333 -6.100 1.00 31.55 365 PHE A O 1
ATOM 2930 N N . LEU A 1 366 ? -23.226 14.451 -4.937 1.00 34.88 366 LEU A N 1
ATOM 2931 C CA . LEU A 1 366 ? -23.461 13.461 -5.983 1.00 34.88 366 LEU A CA 1
ATOM 2932 C C . LEU A 1 366 ? -24.468 12.457 -5.443 1.00 34.88 366 LEU A C 1
ATOM 2934 O O . LEU A 1 366 ? -24.316 12.092 -4.255 1.00 34.88 366 LEU A O 1
#

Secondary structure (DSSP, 8-state):
-PPP--------SEEEEEEEEEEE-TTTS-EEEEEEESS-GGG--EEEEEPGGGHHHHHHHHHHHHH-TTS-EEEEEES-EEETTEEEPPPSSSS-TT---EEEESTTS-EEHHHHHHHHH-HHHHHHHHHS-----HHHHHHHHHHHHHHHHHH-TT-HHHHHHHHHHHHHHTHHHHHHHT--HHHHHHHHHHHHHHHHHHHTS-SSS-GGGEEEEEEEEEEEETTTTEEEEEEEEEEETTS-EEEEEEESS--SSSSPPHHHHHHHHHHHHHHHTTT---BPPPEEEEHHHHHHHHHTT----GGGHHHHEEE----HHHHHHHHHHHHHHHHHHHHT---GGG-TT--HHHHTT-GGGTSS--

Radius of gyration: 23.85 Å; chains: 1; bounding box: 58×54×82 Å

Foldseek 3Di:
DDDDPPPPPDDDQKFKWWWQDWDQDPPQRKIKTKIATPVCNPVDIAIEIGDPLLNLVSVLVHVCCVQPVVDTWMKMWGQWDDDPGHTYRPDQVDDDQLRFTFIAIQLQQADELLLLLVCVLPVVVSVVVVPDDDQDALQNLLVVLLLQLLLVCLVPLPPPVVSVVSLVVSLVVCVVSCVVRVHDSVNSCVLNVLLVVLSSVLQVQCDPDPSVQFDDKDAFDWFTDSSRSYIYTFRIWTQGPVGAIETEAEDQAAAPDQARDPSVLLSRLSVVNSCSVVPRPHYDQYKYFHSNVSSVQVVVVHDQDSVCSNSRIHGRGYGSSSVSVSSSSNSLVVSCVSNVFDPNLPDPSQPPVRVVPPCSVVPGDD

pLDDT: mean 85.96, std 14.66, range [31.09, 98.06]